Protein AF-A0A6J8B8Z6-F1 (afdb_monomer_lite)

Secondary structure (DSSP, 8-state):
-HHHHHHHHHHHHHHHHHHHHHTTT-SS---HHHHHHHHHHHTTTS---EEEPPPTTS---TTTTEEE----HHHHHHHHHHHHHHHTT-TTS-GGGHHHHHHHHHHHHHHHHHHT-SS--HHHHHHHHHHHHHHHHHHHHGGGTSTT-SGGG--HHHHIIIIIIHHHHHHHS-SGGGSTHHHHHHHHHHHHHHHHHT---------

pLDDT: mean 86.54, std 14.6, range [42.56, 98.5]

Sequence (207 aa):
MRIGDVLLRNLIENAINMDQKENLGKRTKSSKRVDQVVELIRSCGISFSIWENKVKDGRGDSIKNLDWTSPTRTEFKKILHLLPEKLRVSECVPENARDSLSKLWADFYALYSVINAWSPSDEQIDGFFGSAQKWVSDFTSLRVCLEGFDFKYVTPYMHILVYHVSFFLRKYRSIKQFIGQGVEKCNDDIKMIYHRKSNNHDSTAES

Structure (mmCIF, N/CA/C/O backbone):
data_AF-A0A6J8B8Z6-F1
#
_entry.id   AF-A0A6J8B8Z6-F1
#
loop_
_atom_site.group_PDB
_atom_site.id
_atom_site.type_symbol
_atom_site.label_atom_id
_atom_site.label_alt_id
_atom_site.label_comp_id
_atom_site.label_asym_id
_atom_site.label_entity_id
_atom_site.label_seq_id
_atom_site.pdbx_PDB_ins_code
_atom_site.Cartn_x
_atom_site.Cartn_y
_atom_site.Cartn_z
_atom_site.occupancy
_atom_site.B_iso_or_equiv
_atom_site.auth_seq_id
_atom_site.auth_comp_id
_atom_site.auth_asym_id
_atom_site.auth_atom_id
_atom_site.pdbx_PDB_model_num
ATOM 1 N N . MET A 1 1 ? -1.225 3.170 -8.171 1.00 73.56 1 MET A N 1
ATOM 2 C CA . MET A 1 1 ? -2.368 3.703 -7.402 1.00 73.56 1 MET A CA 1
ATOM 3 C C . MET A 1 1 ? -3.341 2.581 -7.079 1.00 73.56 1 MET A C 1
ATOM 5 O O . MET A 1 1 ? -3.385 2.209 -5.927 1.00 73.56 1 MET A O 1
ATOM 9 N N . ARG A 1 2 ? -3.934 1.892 -8.067 1.00 88.75 2 ARG A N 1
ATOM 10 C CA . ARG A 1 2 ? -4.928 0.816 -7.842 1.00 88.75 2 ARG A CA 1
ATOM 11 C C . ARG A 1 2 ? -4.559 -0.289 -6.843 1.00 88.75 2 ARG A C 1
ATOM 13 O O . ARG A 1 2 ? -5.368 -0.618 -5.993 1.00 88.75 2 ARG A O 1
ATOM 20 N N . ILE A 1 3 ? -3.346 -0.842 -6.911 1.00 92.38 3 ILE A N 1
ATOM 21 C CA . ILE A 1 3 ? -2.888 -1.835 -5.916 1.00 92.38 3 ILE A CA 1
ATOM 22 C C . ILE A 1 3 ? -2.796 -1.207 -4.518 1.00 92.38 3 ILE A C 1
ATOM 24 O O . ILE A 1 3 ? -3.161 -1.820 -3.525 1.00 92.38 3 ILE A O 1
ATOM 28 N N . GLY A 1 4 ? -2.355 0.044 -4.458 1.00 91.38 4 GLY A N 1
ATOM 29 C CA . GLY A 1 4 ? -2.327 0.834 -3.240 1.00 91.38 4 GLY A CA 1
ATOM 30 C C . GLY A 1 4 ? -3.692 1.071 -2.616 1.00 91.38 4 GLY A C 1
ATOM 31 O O . GLY A 1 4 ? -3.838 0.933 -1.407 1.00 91.38 4 GLY A O 1
ATOM 32 N N . ASP A 1 5 ? -4.688 1.365 -3.449 1.00 90.50 5 ASP A N 1
ATOM 33 C CA . ASP A 1 5 ? -6.077 1.527 -3.017 1.00 90.50 5 ASP A CA 1
ATOM 34 C C . ASP A 1 5 ? -6.599 0.234 -2.374 1.00 90.50 5 ASP A C 1
ATOM 36 O O . ASP A 1 5 ? -7.305 0.293 -1.372 1.00 90.50 5 ASP A O 1
ATOM 40 N N . VAL A 1 6 ? -6.212 -0.935 -2.907 1.00 93.12 6 VAL A N 1
ATOM 41 C CA . VAL A 1 6 ? -6.529 -2.245 -2.307 1.00 93.12 6 VAL A CA 1
ATOM 42 C C . VAL A 1 6 ? -5.853 -2.401 -0.946 1.00 93.12 6 VAL A C 1
ATOM 44 O O . VAL A 1 6 ? -6.510 -2.791 0.011 1.00 93.12 6 VAL A O 1
ATOM 47 N N . LEU A 1 7 ? -4.568 -2.058 -0.823 1.00 95.19 7 LEU A N 1
ATOM 48 C CA . LEU A 1 7 ? -3.858 -2.150 0.457 1.00 95.19 7 LEU A CA 1
ATOM 49 C C . LEU A 1 7 ? -4.461 -1.223 1.527 1.00 95.19 7 LEU A C 1
ATOM 51 O O . LEU A 1 7 ? -4.637 -1.647 2.668 1.00 95.19 7 LEU A O 1
ATOM 55 N N . LEU A 1 8 ? -4.804 0.019 1.161 1.00 94.25 8 LEU A N 1
ATOM 56 C CA . LEU A 1 8 ? -5.474 0.970 2.056 1.00 94.25 8 LEU A CA 1
ATOM 57 C C . LEU A 1 8 ? -6.860 0.474 2.462 1.00 94.25 8 LEU A C 1
ATOM 59 O O . LEU A 1 8 ? -7.170 0.449 3.650 1.00 94.25 8 LEU A O 1
ATOM 63 N N . ARG A 1 9 ? -7.669 0.040 1.490 1.00 93.31 9 ARG A N 1
ATOM 64 C CA . ARG A 1 9 ? -8.993 -0.536 1.736 1.00 93.31 9 ARG A CA 1
ATOM 65 C C . ARG A 1 9 ? -8.905 -1.695 2.717 1.00 93.31 9 ARG A C 1
ATOM 67 O O . ARG A 1 9 ? -9.609 -1.683 3.717 1.00 93.31 9 ARG A O 1
ATOM 74 N N . ASN A 1 10 ? -8.012 -2.649 2.468 1.00 94.69 10 ASN A N 1
ATOM 75 C CA . ASN A 1 10 ? -7.854 -3.809 3.333 1.00 94.69 10 ASN A CA 1
ATOM 76 C C . ASN A 1 10 ? -7.463 -3.398 4.760 1.00 94.69 10 ASN A C 1
ATOM 78 O O . ASN A 1 10 ? -8.001 -3.948 5.716 1.00 94.69 10 ASN A O 1
ATOM 82 N N . LEU A 1 11 ? -6.559 -2.427 4.927 1.00 95.19 11 LEU A N 1
ATOM 83 C CA . LEU A 1 11 ? -6.182 -1.921 6.251 1.00 95.19 11 LEU A CA 1
ATOM 84 C C . LEU A 1 11 ? -7.387 -1.322 6.998 1.00 95.19 11 LEU A C 1
ATOM 86 O O . LEU A 1 11 ? -7.592 -1.619 8.173 1.00 95.19 11 LEU A O 1
ATOM 90 N N . ILE A 1 12 ? -8.196 -0.517 6.306 1.00 94.06 12 ILE A N 1
ATOM 91 C CA . ILE A 1 12 ? -9.387 0.133 6.868 1.00 94.06 12 ILE A CA 1
ATOM 92 C C . ILE A 1 12 ? -10.467 -0.902 7.205 1.00 94.06 12 ILE A C 1
ATOM 94 O O . ILE A 1 12 ? -10.987 -0.902 8.317 1.00 94.06 12 ILE A O 1
ATOM 98 N N . GLU A 1 13 ? -10.775 -1.817 6.283 1.00 92.31 13 GLU A N 1
ATOM 99 C CA . GLU A 1 13 ? -11.779 -2.870 6.479 1.00 92.31 13 GLU A CA 1
ATOM 100 C C . GLU A 1 13 ? -11.411 -3.790 7.652 1.00 92.31 13 GLU A C 1
ATOM 102 O O . GLU A 1 13 ? -12.272 -4.102 8.472 1.00 92.31 13 GLU A O 1
ATOM 107 N N . ASN A 1 14 ? -10.131 -4.149 7.817 1.00 93.69 14 ASN A N 1
ATOM 108 C CA . ASN A 1 14 ? -9.698 -4.923 8.985 1.00 93.69 14 ASN A CA 1
ATOM 109 C C . ASN A 1 14 ? -9.912 -4.157 10.298 1.00 93.69 14 ASN A C 1
ATOM 111 O O . ASN A 1 14 ? -10.410 -4.743 11.259 1.00 93.69 14 ASN A O 1
ATOM 115 N N . ALA A 1 15 ? -9.597 -2.859 10.345 1.00 93.19 15 ALA A N 1
ATOM 116 C CA . ALA A 1 15 ? -9.833 -2.042 11.535 1.00 93.19 15 ALA A CA 1
ATOM 117 C C . ALA A 1 15 ? -11.329 -1.940 11.876 1.00 93.19 15 ALA A C 1
ATOM 119 O O . ALA A 1 15 ? -11.704 -2.112 13.036 1.00 93.19 15 ALA A O 1
ATOM 120 N N . ILE A 1 16 ? -12.191 -1.760 10.870 1.00 90.50 16 ILE A N 1
ATOM 121 C CA . ILE A 1 16 ? -13.649 -1.758 11.057 1.00 90.50 16 ILE A CA 1
ATOM 122 C C . ILE A 1 16 ? -14.126 -3.108 11.596 1.00 90.50 16 ILE A C 1
ATOM 124 O O . ILE A 1 16 ? -14.894 -3.148 12.555 1.00 90.50 16 ILE A O 1
ATOM 128 N N . ASN A 1 17 ? -13.662 -4.219 11.022 1.00 90.38 17 ASN A N 1
ATOM 129 C CA . ASN A 1 17 ? -14.072 -5.557 11.452 1.00 90.38 17 ASN A CA 1
ATOM 130 C C . ASN A 1 17 ? -13.613 -5.850 12.886 1.00 90.38 17 ASN A C 1
ATOM 132 O O . ASN A 1 17 ? -14.332 -6.509 13.639 1.00 90.38 17 ASN A O 1
ATOM 136 N N . MET A 1 18 ? -12.451 -5.334 13.295 1.00 90.56 18 MET A N 1
ATOM 137 C CA . MET A 1 18 ? -11.996 -5.396 14.685 1.00 90.56 18 MET A CA 1
ATOM 138 C C . MET A 1 18 ? -12.897 -4.579 15.612 1.00 90.56 18 MET A C 1
ATOM 140 O O . MET A 1 18 ? -13.375 -5.129 16.602 1.00 90.56 18 MET A O 1
ATOM 144 N N . ASP A 1 19 ? -13.200 -3.322 15.277 1.00 90.88 19 ASP A N 1
ATOM 145 C CA . ASP A 1 19 ? -14.125 -2.495 16.064 1.00 90.88 19 ASP A CA 1
ATOM 146 C C . ASP A 1 19 ? -15.509 -3.158 16.167 1.00 90.88 19 ASP A C 1
ATOM 148 O O . ASP A 1 19 ? -16.100 -3.219 17.243 1.00 90.88 19 ASP A O 1
ATOM 152 N N . GLN A 1 20 ? -16.034 -3.725 15.076 1.00 88.94 20 GLN A N 1
ATOM 153 C CA . GLN A 1 20 ? -17.308 -4.450 15.082 1.00 88.94 20 GLN A CA 1
ATOM 154 C C . GLN A 1 20 ? -17.283 -5.652 16.030 1.00 88.94 20 GLN A C 1
ATOM 156 O O . GLN A 1 20 ? -18.204 -5.796 16.835 1.00 88.94 20 GLN A O 1
ATOM 161 N N . LYS A 1 21 ? -16.228 -6.479 15.974 1.00 89.44 21 LYS A N 1
ATOM 162 C CA . LYS A 1 21 ? -16.037 -7.633 16.869 1.00 89.44 21 LYS A CA 1
ATOM 163 C C . LYS A 1 21 ? -15.920 -7.186 18.330 1.00 89.44 21 LYS A C 1
ATOM 165 O O . LYS A 1 21 ? -16.579 -7.756 19.194 1.00 89.44 21 LYS A O 1
ATOM 170 N N . GLU A 1 22 ? -15.148 -6.137 18.609 1.00 88.88 22 GLU A N 1
ATOM 171 C CA . GLU A 1 22 ? -14.973 -5.583 19.958 1.00 88.88 22 GLU A CA 1
ATOM 172 C C . GLU A 1 22 ? -16.246 -4.916 20.505 1.00 88.88 22 GLU A C 1
ATOM 174 O O . GLU A 1 22 ? -16.413 -4.822 21.723 1.00 88.88 22 GLU A O 1
ATOM 179 N N . ASN A 1 23 ? -17.141 -4.451 19.634 1.00 90.12 23 ASN A N 1
ATOM 180 C CA . ASN A 1 23 ? -18.411 -3.825 19.998 1.00 90.12 23 ASN A CA 1
ATOM 181 C C . ASN A 1 23 ? -19.559 -4.824 20.216 1.00 90.12 23 ASN A C 1
ATOM 183 O O . ASN A 1 23 ? -20.633 -4.411 20.664 1.00 90.12 23 ASN A O 1
ATOM 187 N N . LEU A 1 24 ? -19.373 -6.117 19.924 1.00 88.88 24 LEU A N 1
ATOM 188 C CA . LEU A 1 24 ? -20.405 -7.135 20.139 1.00 88.88 24 LEU A CA 1
ATOM 189 C C . LEU A 1 24 ? -20.845 -7.160 21.612 1.00 88.88 24 LEU A C 1
ATOM 191 O O . LEU A 1 24 ? -20.033 -7.300 22.523 1.00 88.88 24 LEU A O 1
ATOM 195 N N . GLY A 1 25 ? -22.151 -6.997 21.845 1.00 84.75 25 GLY A N 1
ATOM 196 C CA . GLY A 1 25 ? -22.745 -6.993 23.187 1.00 84.75 25 GLY A CA 1
ATOM 197 C C . GLY A 1 25 ? -22.539 -5.707 24.000 1.00 84.75 25 GLY A C 1
ATOM 198 O O . GLY A 1 25 ? -23.008 -5.636 25.135 1.00 84.75 25 GLY A O 1
ATOM 199 N N . LYS A 1 26 ? -21.883 -4.673 23.452 1.00 88.69 26 LYS A N 1
ATOM 200 C CA . LYS A 1 26 ? -21.685 -3.387 24.141 1.00 88.69 26 LYS A CA 1
ATOM 201 C C . LYS A 1 26 ? -22.808 -2.397 23.831 1.00 88.69 26 LYS A C 1
ATOM 203 O O . LYS A 1 26 ? -23.249 -2.262 22.692 1.00 88.69 26 LYS A O 1
ATOM 208 N N . ARG A 1 27 ? -23.240 -1.650 24.857 1.00 79.69 27 ARG A N 1
ATOM 209 C CA . ARG A 1 27 ? -24.259 -0.588 24.734 1.00 79.69 27 ARG A CA 1
ATOM 210 C C . ARG A 1 27 ? -23.736 0.644 23.989 1.00 79.69 27 ARG A C 1
ATOM 212 O O . ARG A 1 27 ? -24.489 1.273 23.252 1.00 79.69 27 ARG A O 1
ATOM 219 N N . THR A 1 28 ? -22.454 0.958 24.165 1.00 81.56 28 THR A N 1
ATOM 220 C CA . THR A 1 28 ? -21.759 2.046 23.468 1.00 81.56 28 THR A CA 1
ATOM 221 C C . THR A 1 28 ? -20.757 1.442 22.496 1.00 81.56 28 THR A C 1
ATOM 223 O O . THR A 1 28 ? -19.927 0.627 22.898 1.00 81.56 28 THR A O 1
ATOM 226 N N . LYS A 1 29 ? -20.844 1.836 21.225 1.00 84.81 29 LYS A N 1
ATOM 227 C CA . LYS A 1 29 ? -19.918 1.404 20.174 1.00 84.81 29 LYS A CA 1
ATOM 228 C C . LYS A 1 29 ? -18.703 2.333 20.139 1.00 84.81 29 LYS A C 1
ATOM 230 O O . LYS A 1 29 ? -18.856 3.542 20.285 1.00 84.81 29 LYS A O 1
ATOM 235 N N . SER A 1 30 ? -17.518 1.768 19.941 1.00 85.19 30 SER A N 1
ATOM 236 C CA . SER A 1 30 ? -16.252 2.486 19.775 1.00 85.19 30 SER A CA 1
ATOM 237 C C . SER A 1 30 ? -15.707 2.304 18.356 1.00 85.19 30 SER A C 1
ATOM 239 O O . SER A 1 30 ? -15.845 1.226 17.785 1.00 85.19 30 SER A O 1
ATOM 241 N N . SER A 1 31 ? -15.092 3.350 17.806 1.00 87.56 31 SER A N 1
ATOM 242 C CA . SER A 1 31 ? -14.362 3.365 16.528 1.00 87.56 31 SER A CA 1
ATOM 243 C C . SER A 1 31 ? -12.842 3.390 16.731 1.00 87.56 31 SER A C 1
ATOM 245 O O . SER A 1 31 ? -12.105 3.911 15.895 1.00 87.56 31 SER A O 1
ATOM 247 N N . LYS A 1 32 ? -12.358 2.882 17.876 1.00 91.88 32 LYS A N 1
ATOM 248 C CA . LYS A 1 32 ? -10.969 3.058 18.321 1.00 91.88 32 LYS A CA 1
ATOM 249 C C . LYS A 1 32 ? -9.964 2.616 17.256 1.00 91.88 32 LYS A C 1
ATOM 251 O O . LYS A 1 32 ? -8.976 3.315 17.040 1.00 91.88 32 LYS A O 1
ATOM 256 N N . ARG A 1 33 ? -10.172 1.464 16.611 1.00 92.50 33 ARG A N 1
ATOM 257 C CA . ARG A 1 33 ? -9.227 0.932 15.617 1.00 92.50 33 ARG A CA 1
ATOM 258 C C . ARG A 1 33 ? -9.246 1.767 14.344 1.00 92.50 33 ARG A C 1
ATOM 260 O O . ARG A 1 33 ? -8.179 2.049 13.801 1.00 92.50 33 ARG A O 1
ATOM 267 N N . VAL A 1 34 ? -10.424 2.191 13.891 1.00 92.81 34 VAL A N 1
ATOM 268 C CA . VAL A 1 34 ? -10.568 3.085 12.733 1.00 92.81 34 VAL A CA 1
ATOM 269 C C . VAL A 1 34 ? -9.891 4.432 12.990 1.00 92.81 34 VAL A C 1
ATOM 271 O O . VAL A 1 34 ? -9.100 4.882 12.160 1.00 92.81 34 VAL A O 1
ATOM 274 N N . ASP A 1 35 ? -10.108 5.032 14.160 1.00 94.12 35 ASP A N 1
ATOM 275 C CA . ASP A 1 35 ? -9.468 6.291 14.555 1.00 94.12 35 ASP A CA 1
ATOM 276 C C . ASP A 1 35 ? -7.938 6.139 14.607 1.00 94.12 35 ASP A C 1
ATOM 278 O O . ASP A 1 35 ? -7.199 6.983 14.098 1.00 94.12 35 ASP A O 1
ATOM 282 N N . GLN A 1 36 ? -7.444 5.006 15.118 1.00 94.94 36 GLN A N 1
ATOM 283 C CA . GLN A 1 36 ? -6.018 4.670 15.091 1.00 94.94 36 GLN A CA 1
ATOM 284 C C . GLN A 1 36 ? -5.464 4.534 13.661 1.00 94.94 36 GLN A C 1
ATOM 286 O O . GLN A 1 36 ? -4.337 4.961 13.422 1.00 94.94 36 GLN A O 1
ATOM 291 N N . VAL A 1 37 ? -6.213 3.979 12.696 1.00 96.06 37 VAL A N 1
ATOM 292 C CA . VAL A 1 37 ? -5.791 3.948 11.278 1.00 96.06 37 VAL A CA 1
ATOM 293 C C . VAL A 1 37 ? -5.683 5.361 10.709 1.00 96.06 37 VAL A C 1
ATOM 295 O O . VAL A 1 37 ? -4.700 5.670 10.033 1.00 96.06 37 VAL A O 1
ATOM 298 N N . VAL A 1 38 ? -6.661 6.225 10.992 1.00 96.12 38 VAL A N 1
ATOM 299 C CA . VAL A 1 38 ? -6.644 7.621 10.534 1.00 96.12 38 VAL A CA 1
ATOM 300 C C . VAL A 1 38 ? -5.408 8.340 11.068 1.00 96.12 38 VAL A C 1
ATOM 302 O O . VAL A 1 38 ? -4.667 8.934 10.283 1.00 96.12 38 VAL A O 1
ATOM 305 N N . GLU A 1 39 ? -5.130 8.230 12.366 1.00 96.44 39 GLU A N 1
ATOM 306 C CA . GLU A 1 39 ? -3.956 8.864 12.969 1.00 96.44 39 GLU A CA 1
ATOM 307 C C . GLU A 1 39 ? -2.637 8.253 12.487 1.00 96.44 39 GLU A C 1
ATOM 309 O O . GLU A 1 39 ? -1.671 8.974 12.221 1.00 96.44 39 GLU A O 1
ATOM 314 N N . LEU A 1 40 ? -2.602 6.938 12.263 1.00 96.62 40 LEU A N 1
ATOM 315 C CA . LEU A 1 40 ? -1.447 6.262 11.682 1.00 96.62 40 LEU A CA 1
ATOM 316 C C . LEU A 1 40 ? -1.108 6.838 10.300 1.00 96.62 40 LEU A C 1
ATOM 318 O O . LEU A 1 40 ? 0.046 7.196 10.054 1.00 96.62 40 LEU A O 1
ATOM 322 N N . ILE A 1 41 ? -2.103 6.978 9.421 1.00 96.50 41 ILE A N 1
ATOM 323 C CA . ILE A 1 41 ? -1.921 7.522 8.071 1.00 96.50 41 ILE A CA 1
ATOM 324 C C . ILE A 1 41 ? -1.557 9.011 8.129 1.00 96.50 41 ILE A C 1
ATOM 326 O O . ILE A 1 41 ? -0.613 9.436 7.458 1.00 96.50 41 ILE A O 1
ATOM 330 N N . ARG A 1 42 ? -2.232 9.807 8.969 1.00 96.88 42 ARG A N 1
ATOM 331 C CA . ARG A 1 42 ? -1.905 11.231 9.173 1.00 96.88 42 ARG A CA 1
ATOM 332 C C . ARG A 1 42 ? -0.473 11.432 9.644 1.00 96.88 42 ARG A C 1
ATOM 334 O O . ARG A 1 42 ? 0.202 12.355 9.191 1.00 96.88 42 ARG A O 1
ATOM 341 N N . SER A 1 43 ? 0.039 10.523 10.471 1.00 96.38 43 SER A N 1
ATOM 342 C CA . SER A 1 43 ? 1.421 10.561 10.952 1.00 96.38 43 SER A CA 1
ATOM 343 C C . SER A 1 43 ? 2.479 10.341 9.852 1.00 96.38 43 SER A C 1
ATOM 345 O O . SER A 1 43 ? 3.671 10.524 10.109 1.00 96.38 43 SER A O 1
ATOM 347 N N . CYS A 1 44 ? 2.082 9.970 8.626 1.00 95.62 44 CYS A N 1
ATOM 348 C CA . CYS A 1 44 ? 2.931 10.004 7.427 1.00 95.62 44 CYS A CA 1
ATOM 349 C C . CYS A 1 44 ? 3.021 11.411 6.790 1.00 95.62 44 CYS A C 1
ATOM 351 O O . CYS A 1 44 ? 3.676 11.578 5.759 1.00 95.62 44 CYS A O 1
ATOM 353 N N . GLY A 1 45 ? 2.375 12.422 7.380 1.00 94.25 45 GLY A N 1
ATOM 354 C CA . GLY A 1 45 ? 2.396 13.811 6.918 1.00 94.25 45 GLY A CA 1
ATOM 355 C C . GLY A 1 45 ? 1.439 14.082 5.757 1.00 94.25 45 GLY A C 1
ATOM 356 O O . GLY A 1 45 ? 1.821 14.777 4.807 1.00 94.25 45 GLY A O 1
ATOM 357 N N . ILE A 1 46 ? 0.237 13.497 5.807 1.00 93.38 46 ILE A N 1
ATOM 358 C CA . ILE A 1 46 ? -0.835 13.704 4.823 1.00 93.38 46 ILE A CA 1
ATOM 359 C C . ILE A 1 46 ? -2.163 13.996 5.529 1.00 93.38 46 ILE A C 1
ATOM 361 O O . ILE A 1 46 ? -2.384 13.540 6.651 1.00 93.38 46 ILE A O 1
ATOM 365 N N . SER A 1 47 ? -3.061 14.717 4.859 1.00 92.94 47 SER A N 1
ATOM 366 C CA . SER A 1 47 ? -4.440 14.848 5.332 1.00 92.94 47 SER A CA 1
ATOM 367 C C . SER A 1 47 ? -5.216 13.585 4.972 1.00 92.94 47 SER A C 1
ATOM 369 O O . SER A 1 47 ? -5.181 13.140 3.827 1.00 92.94 47 SER A O 1
ATOM 371 N N . PHE A 1 48 ? -5.891 12.987 5.950 1.00 95.44 48 PHE A N 1
ATOM 372 C CA . PHE A 1 48 ? -6.678 11.775 5.746 1.00 95.44 48 PHE A CA 1
ATOM 373 C C . PHE A 1 48 ? -7.892 11.768 6.672 1.00 95.44 48 PHE A C 1
ATOM 375 O O . PHE A 1 48 ? -7.789 12.139 7.843 1.00 95.44 48 PHE A O 1
ATOM 382 N N . SER A 1 49 ? -9.043 11.355 6.164 1.00 94.38 49 SER A N 1
ATOM 383 C CA . SER A 1 49 ? -10.276 11.163 6.921 1.00 94.38 49 SER A CA 1
ATOM 384 C C . SER A 1 49 ? -11.074 10.000 6.343 1.00 94.38 49 SER A C 1
ATOM 386 O O . SER A 1 49 ? -10.931 9.655 5.170 1.00 94.38 49 SER A O 1
ATOM 388 N N . ILE A 1 50 ? -11.916 9.413 7.190 1.00 92.69 50 ILE A N 1
ATOM 389 C CA . ILE A 1 50 ? -12.906 8.397 6.835 1.00 92.69 50 ILE A CA 1
ATOM 390 C C . ILE A 1 50 ? -14.271 8.961 7.241 1.00 92.69 50 ILE A C 1
ATOM 392 O O . ILE A 1 50 ? -14.389 9.554 8.315 1.00 92.69 50 ILE A O 1
ATOM 396 N N . TRP A 1 51 ? -15.284 8.826 6.390 1.00 90.12 51 TRP A N 1
ATOM 397 C CA . TRP A 1 51 ? -16.641 9.305 6.655 1.00 90.12 51 TRP A CA 1
ATOM 398 C C . TRP A 1 51 ? -17.694 8.355 6.088 1.00 90.12 51 TRP A C 1
ATOM 400 O O . TRP A 1 51 ? -17.440 7.600 5.153 1.00 90.12 51 TRP A O 1
ATOM 410 N N . GLU A 1 52 ? -18.898 8.405 6.653 1.00 84.56 52 GLU A N 1
ATOM 411 C CA . GLU A 1 52 ? -20.052 7.667 6.143 1.00 84.56 52 GLU A CA 1
ATOM 412 C C . GLU A 1 52 ? -20.798 8.494 5.090 1.00 84.56 52 GLU A C 1
ATOM 414 O O . GLU A 1 52 ? -21.213 9.631 5.325 1.00 84.56 52 GLU A O 1
ATOM 419 N N . ASN A 1 53 ? -21.029 7.894 3.930 1.00 81.44 53 ASN A N 1
ATOM 420 C CA . ASN A 1 53 ? -21.944 8.393 2.922 1.00 81.44 53 ASN A CA 1
ATOM 421 C C . ASN A 1 53 ? -23.373 7.950 3.268 1.00 81.44 53 ASN A C 1
ATOM 423 O O . ASN A 1 53 ? -23.649 6.773 3.510 1.00 81.44 53 ASN A O 1
ATOM 427 N N . LYS A 1 54 ? -24.321 8.894 3.265 1.00 67.12 54 LYS A N 1
ATOM 428 C CA . LYS A 1 54 ? -25.734 8.582 3.518 1.00 67.12 54 LYS A CA 1
ATOM 429 C C . LYS A 1 54 ? -26.308 7.748 2.369 1.00 67.12 54 LYS A C 1
ATOM 431 O O . LYS A 1 54 ? -26.402 8.226 1.239 1.00 67.12 54 LYS A O 1
ATOM 436 N N . VAL A 1 55 ? -26.768 6.535 2.668 1.00 62.12 55 VAL A N 1
ATOM 437 C CA . VAL A 1 55 ? -27.618 5.760 1.751 1.00 62.12 55 VAL A CA 1
ATOM 438 C C . VAL A 1 55 ? -29.017 6.363 1.765 1.00 62.12 55 VAL A C 1
ATOM 440 O O . VAL A 1 55 ? -29.573 6.590 2.839 1.00 62.12 55 VAL A O 1
ATOM 443 N N . LYS A 1 56 ? -29.602 6.591 0.582 1.00 57.28 56 LYS A N 1
ATOM 444 C CA . LYS A 1 56 ? -30.956 7.155 0.438 1.00 57.28 56 LYS A CA 1
ATOM 445 C C . LYS A 1 56 ? -32.045 6.336 1.155 1.00 57.28 56 LYS A C 1
ATOM 447 O O . LYS A 1 56 ? -33.029 6.921 1.587 1.00 57.28 56 LYS A O 1
ATOM 452 N N . ASP A 1 57 ? -31.821 5.036 1.367 1.00 59.78 57 ASP A N 1
ATOM 453 C CA . ASP A 1 57 ? -32.838 4.093 1.860 1.00 59.78 57 ASP A CA 1
ATOM 454 C C . ASP A 1 57 ? -32.565 3.497 3.257 1.00 59.78 57 ASP A C 1
ATOM 456 O O . ASP A 1 57 ? -33.258 2.571 3.680 1.00 59.78 57 ASP A O 1
ATOM 460 N N . GLY A 1 58 ? -31.547 3.970 3.990 1.00 55.44 58 GLY A N 1
ATOM 461 C CA . GLY A 1 58 ? -31.288 3.569 5.389 1.00 55.44 58 GLY A CA 1
ATOM 462 C C . GLY A 1 58 ? -30.955 2.083 5.636 1.00 55.44 58 GLY A C 1
ATOM 463 O O . GLY A 1 58 ? -30.722 1.688 6.775 1.00 55.44 58 GLY A O 1
ATOM 464 N N . ARG A 1 59 ? -30.907 1.254 4.587 1.00 50.59 59 ARG A N 1
ATOM 465 C CA . ARG A 1 59 ? -30.576 -0.178 4.624 1.00 50.59 59 ARG A CA 1
ATOM 466 C C . ARG A 1 59 ? -29.269 -0.416 3.877 1.00 50.59 59 ARG A C 1
ATOM 468 O O . ARG A 1 59 ? -29.270 -0.858 2.733 1.00 50.59 59 ARG A O 1
ATOM 475 N N . GLY A 1 60 ? -28.149 -0.076 4.500 1.00 50.81 60 GLY A N 1
ATOM 476 C CA . GLY A 1 60 ? -26.831 -0.313 3.925 1.00 50.81 60 GLY A CA 1
ATOM 477 C C . GLY A 1 60 ? -25.887 -0.898 4.959 1.00 50.81 60 GLY A C 1
ATOM 478 O O . GLY A 1 60 ? -25.882 -0.469 6.108 1.00 50.81 60 GLY A O 1
ATOM 479 N N . ASP A 1 61 ? -25.109 -1.883 4.527 1.00 57.84 61 ASP A N 1
ATOM 480 C CA . ASP A 1 61 ? -23.967 -2.424 5.258 1.00 57.84 61 ASP A CA 1
ATOM 481 C C . ASP A 1 61 ? -23.005 -1.276 5.604 1.00 57.84 61 ASP A C 1
ATOM 483 O O . ASP A 1 61 ? -22.569 -0.548 4.709 1.00 57.84 61 ASP A O 1
ATOM 487 N N . SER A 1 62 ? -22.715 -1.074 6.891 1.00 58.22 62 SER A N 1
ATOM 488 C CA . SER A 1 62 ? -21.941 0.070 7.389 1.00 58.22 62 SER A CA 1
ATOM 489 C C . SER A 1 62 ? -20.564 0.160 6.728 1.00 58.22 62 SER A C 1
ATOM 491 O O . SER A 1 62 ? -20.079 1.258 6.491 1.00 58.22 62 SER A O 1
ATOM 493 N N . ILE A 1 63 ? -19.967 -0.977 6.349 1.00 62.62 63 ILE A N 1
ATOM 494 C CA . ILE A 1 63 ? -18.681 -1.019 5.634 1.00 62.62 63 ILE A CA 1
ATOM 495 C C . ILE A 1 63 ? -18.818 -0.460 4.212 1.00 62.62 63 ILE A C 1
ATOM 497 O O . ILE A 1 63 ? -17.940 0.251 3.732 1.00 62.62 63 ILE A O 1
ATOM 501 N N . LYS A 1 64 ? -19.933 -0.744 3.531 1.00 66.00 64 LYS A N 1
ATOM 502 C CA . LYS A 1 64 ? -20.153 -0.345 2.129 1.00 66.00 64 LYS A CA 1
ATOM 503 C C . LYS A 1 64 ? -20.460 1.139 1.962 1.00 66.00 64 LYS A C 1
ATOM 505 O O . LYS A 1 64 ? -20.386 1.646 0.846 1.00 66.00 64 LYS A O 1
ATOM 510 N N . ASN A 1 65 ? -20.795 1.816 3.054 1.00 76.75 65 ASN A N 1
ATOM 511 C CA . ASN A 1 65 ? -21.139 3.232 3.058 1.00 76.75 65 ASN A CA 1
ATOM 512 C C . ASN A 1 65 ? -19.975 4.116 3.498 1.00 76.75 65 ASN A C 1
ATOM 514 O O . ASN A 1 65 ? -20.136 5.330 3.532 1.00 76.75 65 ASN A O 1
ATOM 518 N N . LEU A 1 66 ? -18.830 3.536 3.851 1.00 81.94 66 LEU A N 1
ATOM 519 C CA . LEU A 1 66 ? -17.657 4.306 4.229 1.00 81.94 66 LEU A CA 1
ATOM 520 C C . LEU A 1 66 ? -16.866 4.715 2.995 1.00 81.94 66 LEU A C 1
ATOM 522 O O . LEU A 1 66 ? -16.659 3.939 2.061 1.00 81.94 66 LEU A O 1
ATOM 526 N N . ASP A 1 67 ? -16.408 5.953 3.032 1.00 88.62 67 ASP A N 1
ATOM 527 C CA . ASP A 1 67 ? -15.539 6.554 2.040 1.00 88.62 67 ASP A CA 1
ATOM 528 C C . ASP A 1 67 ? -14.398 7.268 2.761 1.00 88.62 67 ASP A C 1
ATOM 530 O O . ASP A 1 67 ? -14.456 7.524 3.969 1.00 88.62 67 ASP A O 1
ATOM 534 N N . TRP A 1 68 ? -13.314 7.523 2.045 1.00 92.00 68 TRP A N 1
ATOM 535 C CA . TRP A 1 68 ? -12.106 8.068 2.644 1.00 92.00 68 TRP A CA 1
ATOM 536 C C . TRP A 1 68 ? -11.337 8.948 1.680 1.00 92.00 68 TRP A C 1
ATOM 538 O O . TRP A 1 68 ? -11.515 8.921 0.460 1.00 92.00 68 TRP A O 1
ATOM 548 N N . THR A 1 69 ? -10.433 9.748 2.241 1.00 91.25 69 THR A N 1
ATOM 549 C CA . THR A 1 69 ? -9.577 10.623 1.446 1.00 91.25 69 THR A CA 1
ATOM 550 C C . THR A 1 69 ? -8.776 9.789 0.452 1.00 91.25 69 THR A C 1
ATOM 552 O O . THR A 1 69 ? -7.940 8.979 0.844 1.00 91.25 69 THR A O 1
ATOM 555 N N . SER A 1 70 ? -9.009 9.998 -0.843 1.00 90.19 70 SER A N 1
ATOM 556 C CA . SER A 1 70 ? -8.200 9.395 -1.902 1.00 90.19 70 SER A CA 1
ATOM 557 C C . SER A 1 70 ? -6.851 10.118 -1.977 1.00 90.19 70 SER A C 1
ATOM 559 O O . SER A 1 70 ? -6.832 11.282 -2.383 1.00 90.19 70 SER A O 1
ATOM 561 N N . PRO A 1 71 ? -5.723 9.484 -1.599 1.00 90.38 71 PRO A N 1
ATOM 562 C CA . PRO A 1 71 ? -4.442 10.176 -1.577 1.00 90.38 71 PRO A CA 1
ATOM 563 C C . PRO A 1 71 ? -3.982 10.505 -2.998 1.00 90.38 71 PRO A C 1
ATOM 565 O O . PRO A 1 71 ? -4.080 9.679 -3.911 1.00 90.38 71 PRO A O 1
ATOM 568 N N . THR A 1 72 ? -3.403 11.687 -3.187 1.00 89.31 72 THR A N 1
ATOM 569 C CA . THR A 1 72 ? -2.699 12.011 -4.432 1.00 89.31 72 THR A CA 1
ATOM 570 C C . THR A 1 72 ? -1.508 11.073 -4.632 1.00 89.31 72 THR A C 1
ATOM 572 O O . THR A 1 72 ? -1.010 10.444 -3.697 1.00 89.31 72 THR A O 1
ATOM 575 N N . ARG A 1 73 ? -0.960 11.008 -5.851 1.00 85.88 73 ARG A N 1
ATOM 576 C CA . ARG A 1 73 ? 0.228 10.183 -6.139 1.00 85.88 73 ARG A CA 1
ATOM 577 C C . ARG A 1 73 ? 1.402 10.478 -5.191 1.00 85.88 73 ARG A C 1
ATOM 579 O O . ARG A 1 73 ? 2.111 9.556 -4.785 1.00 85.88 73 ARG A O 1
ATOM 586 N N . THR A 1 74 ? 1.618 11.749 -4.859 1.00 89.75 74 THR A N 1
ATOM 587 C CA . THR A 1 74 ? 2.709 12.188 -3.977 1.00 89.75 74 THR A CA 1
ATOM 588 C C . THR A 1 74 ? 2.465 11.764 -2.533 1.00 89.75 74 THR A C 1
ATOM 590 O O . THR A 1 74 ? 3.370 11.236 -1.890 1.00 89.75 74 THR A O 1
ATOM 593 N N . GLU A 1 75 ? 1.243 11.935 -2.032 1.00 93.12 75 GLU A N 1
ATOM 594 C CA . GLU A 1 75 ? 0.848 11.476 -0.696 1.00 93.12 75 GLU A CA 1
ATOM 595 C C . GLU A 1 75 ? 0.911 9.956 -0.590 1.00 93.12 75 GLU A C 1
ATOM 597 O O . GLU A 1 75 ? 1.479 9.423 0.358 1.00 93.12 75 GLU A O 1
ATOM 602 N N . PHE A 1 76 ? 0.436 9.249 -1.613 1.00 91.56 76 PHE A N 1
ATOM 603 C CA . PHE A 1 76 ? 0.510 7.799 -1.670 1.00 91.56 76 PHE A CA 1
ATOM 604 C C . PHE A 1 76 ? 1.960 7.298 -1.626 1.00 91.56 76 PHE A C 1
ATOM 606 O O . PHE A 1 76 ? 2.268 6.336 -0.927 1.00 91.56 76 PHE A O 1
ATOM 613 N N . LYS A 1 77 ? 2.890 7.988 -2.300 1.00 92.56 77 LYS A N 1
ATOM 614 C CA . LYS A 1 77 ? 4.324 7.681 -2.195 1.00 92.56 77 LYS A CA 1
ATOM 615 C C . LYS A 1 77 ? 4.848 7.863 -0.763 1.00 92.56 77 LYS A C 1
ATOM 617 O O . LYS A 1 77 ? 5.637 7.034 -0.317 1.00 92.56 77 LYS A O 1
ATOM 622 N N . LYS A 1 78 ? 4.413 8.905 -0.040 1.00 95.12 78 LYS A N 1
ATOM 623 C CA . LYS A 1 78 ? 4.766 9.090 1.380 1.00 95.12 78 LYS A CA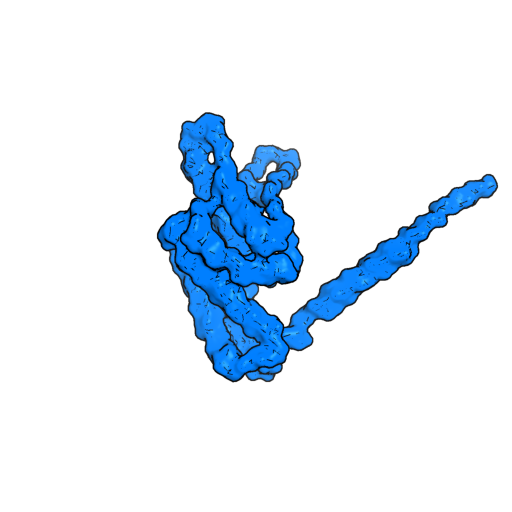 1
ATOM 624 C C . LYS A 1 78 ? 4.230 7.948 2.240 1.00 95.12 78 LYS A C 1
ATOM 626 O O . LYS A 1 78 ? 4.981 7.427 3.058 1.00 95.12 78 LYS A O 1
ATOM 631 N N . ILE A 1 79 ? 2.979 7.533 2.022 1.00 95.75 79 ILE A N 1
ATOM 632 C CA . ILE A 1 79 ? 2.379 6.388 2.723 1.00 95.75 79 ILE A CA 1
ATOM 633 C C . ILE A 1 79 ? 3.231 5.140 2.497 1.00 95.75 79 ILE A C 1
ATOM 635 O O . ILE A 1 79 ? 3.696 4.547 3.461 1.00 95.75 79 ILE A O 1
ATOM 639 N N . LEU A 1 80 ? 3.495 4.771 1.241 1.00 95.06 80 LEU A N 1
ATOM 640 C CA . LEU A 1 80 ? 4.277 3.573 0.925 1.00 95.06 80 LEU A CA 1
ATOM 641 C C . LEU A 1 80 ? 5.659 3.560 1.589 1.00 95.06 80 LEU A C 1
ATOM 643 O O . LEU A 1 80 ? 6.134 2.505 1.995 1.00 95.06 80 LEU A O 1
ATOM 647 N N . HIS A 1 81 ? 6.300 4.724 1.685 1.00 94.31 81 HIS A N 1
ATOM 648 C CA . HIS A 1 81 ? 7.631 4.840 2.262 1.00 94.31 81 HIS A CA 1
ATOM 649 C C . HIS A 1 81 ? 7.631 4.808 3.799 1.00 94.31 81 HIS A C 1
ATOM 651 O O . HIS A 1 81 ? 8.502 4.179 4.389 1.00 94.31 81 HIS A O 1
ATOM 657 N N . LEU A 1 82 ? 6.677 5.487 4.448 1.00 96.56 82 LEU A N 1
ATOM 658 C CA . LEU A 1 82 ? 6.707 5.747 5.894 1.00 96.56 82 LEU A CA 1
ATOM 659 C C . LEU A 1 82 ? 5.804 4.819 6.715 1.00 96.56 82 LEU A C 1
ATOM 661 O O . LEU A 1 82 ? 6.057 4.612 7.901 1.00 96.56 82 LEU A O 1
ATOM 665 N N . LEU A 1 83 ? 4.734 4.292 6.120 1.00 96.12 83 LEU A N 1
ATOM 666 C CA . LEU A 1 83 ? 3.757 3.451 6.810 1.00 96.12 83 LEU A CA 1
ATOM 667 C C . LEU A 1 83 ? 4.328 2.102 7.299 1.00 96.12 83 LEU A C 1
ATOM 669 O O . LEU A 1 83 ? 3.962 1.713 8.409 1.00 96.12 83 LEU A O 1
ATOM 673 N N . PRO A 1 84 ? 5.227 1.398 6.569 1.00 96.81 84 PRO A N 1
ATOM 674 C CA . PRO A 1 84 ? 5.744 0.093 6.995 1.00 96.81 84 PRO A CA 1
ATOM 675 C C . PRO A 1 84 ? 6.303 0.058 8.419 1.00 96.81 84 PRO A C 1
ATOM 677 O O . PRO A 1 84 ? 5.940 -0.824 9.196 1.00 96.81 84 PRO A O 1
ATOM 680 N N . GLU A 1 85 ? 7.149 1.019 8.790 1.00 95.69 85 GLU A N 1
ATOM 681 C CA . GLU A 1 85 ? 7.759 1.060 10.127 1.00 95.69 85 GLU A CA 1
ATOM 682 C C . GLU A 1 85 ? 6.721 1.355 11.213 1.00 95.69 85 GLU A C 1
ATOM 684 O O . GLU A 1 85 ? 6.751 0.777 12.297 1.00 95.69 85 GLU A O 1
ATOM 689 N N . LYS A 1 86 ? 5.733 2.195 10.899 1.00 95.88 86 LYS A N 1
ATOM 690 C CA . LYS A 1 86 ? 4.664 2.552 11.833 1.00 95.88 86 LYS A CA 1
ATOM 691 C C . LYS A 1 86 ? 3.679 1.395 12.058 1.00 95.88 86 LYS A C 1
ATOM 693 O O . LYS A 1 86 ? 3.149 1.255 13.156 1.00 95.88 86 LYS A O 1
ATOM 698 N N . LEU A 1 87 ? 3.458 0.536 11.056 1.00 95.38 87 LEU A N 1
ATOM 699 C CA . LEU A 1 87 ? 2.597 -0.651 11.174 1.00 95.38 87 LEU A CA 1
ATOM 700 C C . LEU A 1 87 ? 3.123 -1.670 12.194 1.00 95.38 87 LEU A C 1
ATOM 702 O O . LEU A 1 87 ? 2.316 -2.334 12.841 1.00 95.38 87 LEU A O 1
ATOM 706 N N . ARG A 1 88 ? 4.448 -1.767 12.386 1.00 94.25 88 ARG A N 1
ATOM 707 C CA . ARG A 1 88 ? 5.065 -2.724 13.328 1.00 94.25 88 ARG A CA 1
ATOM 708 C C . ARG A 1 88 ? 4.645 -2.512 14.779 1.00 94.25 88 ARG A C 1
ATOM 710 O O . ARG A 1 88 ? 4.596 -3.461 15.552 1.00 94.25 88 ARG A O 1
ATOM 717 N N . VAL A 1 89 ? 4.320 -1.273 15.136 1.00 92.88 89 VAL A N 1
ATOM 718 C CA . VAL A 1 89 ? 3.965 -0.877 16.507 1.00 92.88 89 VAL A CA 1
ATOM 719 C C . VAL A 1 89 ? 2.499 -0.471 16.647 1.00 92.88 89 VAL A C 1
ATOM 721 O O . VAL A 1 89 ? 2.064 -0.110 17.736 1.00 92.88 89 VAL A O 1
ATOM 724 N N . SER A 1 90 ? 1.722 -0.511 15.561 1.00 92.56 90 SER A N 1
ATOM 725 C CA . SER A 1 90 ? 0.352 -0.008 15.579 1.00 92.56 90 SER A CA 1
ATOM 726 C C . SER A 1 90 ? -0.630 -1.018 16.163 1.00 92.56 90 SER A C 1
ATOM 728 O O . SER A 1 90 ? -0.752 -2.153 15.697 1.00 92.56 90 SER A O 1
ATOM 730 N N . GLU A 1 91 ? -1.416 -0.570 17.137 1.00 90.31 91 GLU A N 1
ATOM 731 C CA . GLU A 1 91 ? -2.493 -1.368 17.715 1.00 90.31 91 GLU A CA 1
ATOM 732 C C . GLU A 1 91 ? -3.678 -1.584 16.764 1.00 90.31 91 GLU A C 1
ATOM 734 O O . GLU A 1 91 ? -4.474 -2.488 17.005 1.00 90.31 91 GLU A O 1
ATOM 739 N N . CYS A 1 92 ? -3.814 -0.805 15.685 1.00 91.44 92 CYS A N 1
ATOM 740 C CA . CYS A 1 92 ? -4.892 -1.019 14.711 1.00 91.44 92 CYS A CA 1
ATOM 741 C C . CYS A 1 92 ? -4.702 -2.276 13.847 1.00 91.44 92 CYS A C 1
ATOM 743 O O . CYS A 1 92 ? -5.570 -2.601 13.041 1.00 91.44 92 CYS A O 1
ATOM 745 N N . VAL A 1 93 ? -3.584 -2.986 14.022 1.00 93.06 93 VAL A N 1
ATOM 746 C CA . VAL A 1 93 ?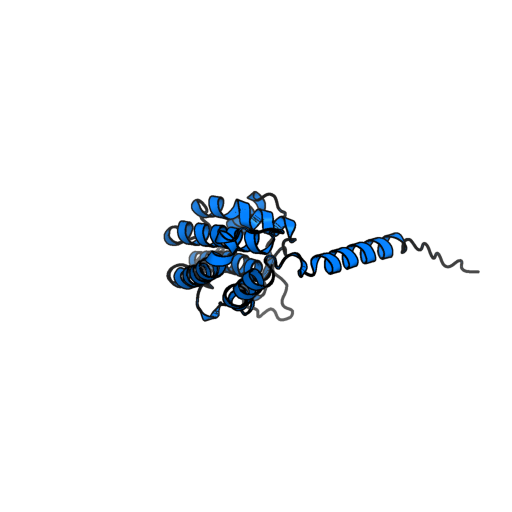 -3.273 -4.252 13.358 1.00 93.06 93 VAL A CA 1
ATOM 747 C C . VAL A 1 93 ? -3.034 -5.332 14.425 1.00 93.06 93 VAL A C 1
ATOM 749 O O . VAL A 1 93 ? -2.308 -5.072 15.398 1.00 93.06 93 VAL A O 1
ATOM 752 N N . PRO A 1 94 ? -3.596 -6.547 14.260 1.00 92.38 94 PRO A N 1
ATOM 753 C CA . PRO A 1 94 ? -3.301 -7.693 15.116 1.00 92.38 94 PRO A CA 1
ATOM 754 C C . PRO A 1 94 ? -1.800 -7.964 15.204 1.00 92.38 94 PRO A C 1
ATOM 756 O O . PRO A 1 94 ? -1.104 -7.949 14.191 1.00 92.38 94 PRO A O 1
ATOM 759 N N . GLU A 1 95 ? -1.300 -8.232 16.410 1.00 93.94 95 GLU A N 1
ATOM 760 C CA . GLU A 1 95 ? 0.136 -8.383 16.686 1.00 93.94 95 GLU A CA 1
ATOM 761 C C . GLU A 1 95 ? 0.811 -9.428 15.786 1.00 93.94 95 GLU A C 1
ATOM 763 O O . GLU A 1 95 ? 1.846 -9.150 15.185 1.00 93.94 95 GLU A O 1
ATOM 768 N N . ASN A 1 96 ? 0.157 -10.574 15.580 1.00 94.25 96 ASN A N 1
ATOM 769 C CA . ASN A 1 96 ? 0.627 -11.655 14.710 1.00 94.25 96 ASN A CA 1
ATOM 770 C C . ASN A 1 96 ? 0.679 -11.301 13.207 1.00 94.25 96 ASN A C 1
ATOM 772 O O . ASN A 1 96 ? 1.203 -12.084 12.417 1.00 94.25 96 ASN A O 1
ATOM 776 N N . ALA A 1 97 ? 0.125 -10.159 12.791 1.00 96.00 97 ALA A N 1
ATOM 777 C CA . ALA A 1 97 ? 0.109 -9.705 11.403 1.00 96.00 97 ALA A CA 1
ATOM 778 C C . ALA A 1 97 ? 1.059 -8.528 11.134 1.00 96.00 97 ALA A C 1
ATOM 780 O O . ALA A 1 97 ? 1.354 -8.251 9.970 1.00 96.00 97 ALA A O 1
ATOM 781 N N . ARG A 1 98 ? 1.541 -7.829 12.172 1.00 95.88 98 ARG A N 1
ATOM 782 C CA . ARG A 1 98 ? 2.245 -6.539 12.038 1.00 95.88 98 ARG A CA 1
ATOM 783 C C . ARG A 1 98 ? 3.499 -6.619 11.178 1.00 95.88 98 ARG A C 1
ATOM 785 O O . ARG A 1 98 ? 3.639 -5.829 10.248 1.00 95.88 98 ARG A O 1
ATOM 792 N N . ASP A 1 99 ? 4.372 -7.589 11.437 1.00 96.88 99 ASP A N 1
ATOM 793 C CA . ASP A 1 99 ? 5.630 -7.732 10.695 1.00 96.88 99 ASP A CA 1
ATOM 794 C C . ASP A 1 99 ? 5.398 -8.133 9.241 1.00 96.88 99 ASP A C 1
ATOM 796 O O . ASP A 1 99 ? 5.990 -7.558 8.326 1.00 96.88 99 ASP A O 1
ATOM 800 N N . SER A 1 100 ? 4.482 -9.077 9.015 1.00 97.19 100 SER A N 1
ATOM 801 C CA . SER A 1 100 ? 4.142 -9.538 7.667 1.00 97.19 100 SER A CA 1
ATOM 802 C C . SER A 1 100 ? 3.480 -8.428 6.848 1.00 97.19 100 SER A C 1
ATOM 804 O O . SER A 1 100 ? 3.827 -8.229 5.684 1.00 97.19 100 SER A O 1
ATOM 8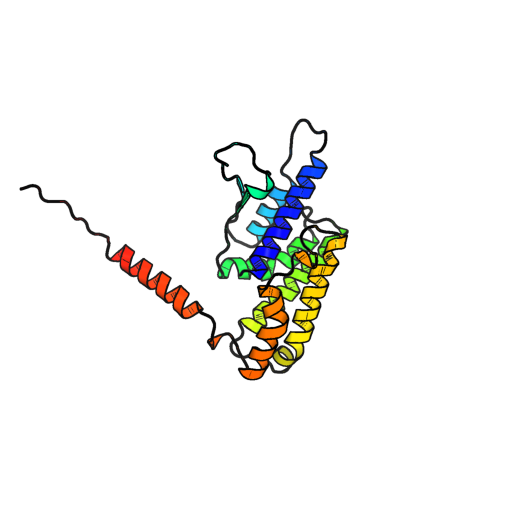06 N N . LEU A 1 101 ? 2.581 -7.649 7.456 1.00 97.44 101 LEU A N 1
ATOM 807 C CA . LEU A 1 101 ? 1.944 -6.509 6.804 1.00 97.44 101 LEU A CA 1
ATOM 808 C C . LEU A 1 101 ? 2.948 -5.374 6.558 1.00 97.44 101 LEU A C 1
ATOM 810 O O . LEU A 1 101 ? 2.995 -4.833 5.458 1.00 97.44 101 LEU A O 1
ATOM 814 N N . SER A 1 102 ? 3.796 -5.045 7.535 1.00 97.94 102 SER A N 1
ATOM 815 C CA . SER A 1 102 ? 4.889 -4.076 7.379 1.00 97.94 102 SER A CA 1
ATOM 816 C C . SER A 1 102 ? 5.778 -4.437 6.186 1.00 97.94 102 SER A C 1
ATOM 818 O O . SER A 1 102 ? 5.980 -3.621 5.281 1.00 97.94 102 SER A O 1
ATOM 820 N N . LYS A 1 103 ? 6.226 -5.696 6.129 1.00 97.94 103 LYS A N 1
ATOM 821 C CA . LYS A 1 103 ? 7.025 -6.226 5.026 1.00 97.94 103 LYS A CA 1
ATOM 822 C C . LYS A 1 103 ? 6.289 -6.124 3.691 1.00 97.94 103 LYS A C 1
ATOM 824 O O . LYS A 1 103 ? 6.877 -5.668 2.717 1.00 97.94 103 LYS A O 1
ATOM 829 N N . LEU A 1 104 ? 5.006 -6.485 3.643 1.00 98.19 104 LEU A N 1
ATOM 830 C CA . LEU A 1 104 ? 4.200 -6.410 2.423 1.00 98.19 104 LEU A CA 1
ATOM 831 C C . LEU A 1 104 ? 4.177 -4.994 1.825 1.00 98.19 104 LEU A C 1
ATOM 833 O O . LEU A 1 104 ? 4.333 -4.828 0.613 1.00 98.19 104 LEU A O 1
ATOM 837 N N . TRP A 1 105 ? 3.975 -3.973 2.661 1.00 98.06 105 TRP A N 1
ATOM 838 C CA . TRP A 1 105 ? 3.969 -2.578 2.219 1.00 98.06 105 TRP A CA 1
ATOM 839 C C . TRP A 1 105 ? 5.359 -2.118 1.758 1.00 98.06 105 TRP A C 1
ATOM 841 O O . TRP A 1 105 ? 5.467 -1.460 0.721 1.00 98.06 105 TRP A O 1
ATOM 851 N N . ALA A 1 106 ? 6.417 -2.498 2.482 1.00 98.00 106 ALA A N 1
ATOM 852 C CA . ALA A 1 106 ? 7.798 -2.170 2.125 1.00 98.00 106 ALA A CA 1
ATOM 853 C C . ALA A 1 106 ? 8.223 -2.810 0.791 1.00 98.00 106 ALA A C 1
ATOM 855 O O . ALA A 1 106 ? 8.765 -2.134 -0.085 1.00 98.00 106 ALA A O 1
ATOM 856 N N . ASP A 1 107 ? 7.908 -4.088 0.591 1.00 98.19 107 ASP A N 1
ATOM 857 C CA . ASP A 1 107 ? 8.186 -4.803 -0.654 1.00 98.19 107 ASP A CA 1
ATOM 858 C C . ASP A 1 107 ? 7.409 -4.202 -1.829 1.00 98.19 107 ASP A C 1
ATOM 860 O O . ASP A 1 107 ? 7.952 -4.034 -2.924 1.00 98.19 107 ASP A O 1
ATOM 864 N N . PHE A 1 108 ? 6.147 -3.810 -1.608 1.00 97.88 108 PHE A N 1
ATOM 865 C CA . PHE A 1 108 ? 5.384 -3.118 -2.641 1.00 97.88 108 PHE A CA 1
ATOM 866 C C . PHE A 1 108 ? 6.026 -1.779 -3.011 1.00 97.88 108 PHE A C 1
ATOM 868 O O . PHE A 1 108 ? 6.087 -1.428 -4.190 1.00 97.88 108 PHE A O 1
ATOM 875 N N . TYR A 1 109 ? 6.532 -1.030 -2.028 1.00 97.06 109 TYR A N 1
ATOM 876 C CA . TYR A 1 109 ? 7.257 0.212 -2.283 1.00 97.06 109 TYR A CA 1
ATOM 877 C C . TYR A 1 109 ? 8.535 -0.020 -3.099 1.00 97.06 109 TYR A C 1
ATOM 879 O O . TYR A 1 109 ? 8.830 0.767 -4.004 1.00 97.06 109 TYR A O 1
ATOM 887 N N . ALA A 1 110 ? 9.261 -1.111 -2.844 1.00 97.00 110 ALA A N 1
ATOM 888 C CA . ALA A 1 110 ? 10.431 -1.492 -3.632 1.00 97.00 110 ALA A CA 1
ATOM 889 C C . ALA A 1 110 ? 10.055 -1.773 -5.100 1.00 97.00 110 ALA A C 1
ATOM 891 O O . ALA A 1 110 ? 10.638 -1.177 -6.009 1.00 97.00 110 ALA A O 1
ATOM 892 N N . LEU A 1 111 ? 9.012 -2.576 -5.344 1.00 97.12 111 LEU A N 1
ATOM 893 C CA . LEU A 1 111 ? 8.485 -2.834 -6.693 1.00 97.12 111 LEU A CA 1
ATOM 894 C C . LEU A 1 111 ? 8.020 -1.544 -7.380 1.00 97.12 111 LEU A C 1
ATOM 896 O O . LEU A 1 111 ? 8.361 -1.273 -8.533 1.00 97.12 111 LEU A O 1
ATOM 900 N N . TYR A 1 112 ? 7.270 -0.711 -6.657 1.00 94.62 112 TYR A N 1
ATOM 901 C CA . TYR A 1 112 ? 6.808 0.583 -7.145 1.00 94.62 112 TYR A CA 1
ATOM 902 C C . TYR A 1 112 ? 7.979 1.496 -7.528 1.00 94.62 112 TYR A C 1
ATOM 904 O O . TYR A 1 112 ? 7.895 2.218 -8.524 1.00 94.62 112 TYR A O 1
ATOM 912 N N . SER A 1 113 ? 9.079 1.456 -6.778 1.00 94.19 113 SER A N 1
ATOM 913 C CA . SER A 1 113 ? 10.270 2.261 -7.052 1.00 94.19 113 SER A CA 1
ATOM 914 C C . SER A 1 113 ? 10.951 1.850 -8.358 1.00 94.19 113 SER A C 1
ATOM 916 O O . SER A 1 113 ? 11.282 2.731 -9.149 1.00 94.19 113 SER A O 1
ATOM 918 N N . VAL A 1 114 ? 11.060 0.546 -8.644 1.00 95.25 114 VAL A N 1
ATOM 919 C CA . VAL A 1 114 ? 11.600 0.036 -9.922 1.00 95.25 114 VAL A CA 1
ATOM 920 C C . VAL A 1 114 ? 10.717 0.453 -11.102 1.00 95.25 114 VAL A C 1
ATOM 922 O O . VAL A 1 114 ? 11.214 0.986 -12.090 1.00 95.25 114 VAL A O 1
ATOM 925 N N . ILE A 1 115 ? 9.392 0.313 -10.977 1.00 93.06 115 ILE A N 1
ATOM 926 C CA . ILE A 1 115 ? 8.424 0.740 -12.009 1.00 93.06 115 ILE A CA 1
ATOM 927 C C . ILE A 1 115 ? 8.564 2.231 -12.349 1.00 93.06 115 ILE A C 1
ATOM 929 O O . ILE A 1 115 ? 8.381 2.637 -13.496 1.00 93.06 115 ILE A O 1
ATOM 933 N N . ASN A 1 116 ? 8.877 3.055 -11.347 1.00 91.06 116 ASN A N 1
ATOM 934 C CA . ASN A 1 116 ? 9.011 4.505 -11.483 1.00 91.06 116 ASN A CA 1
ATOM 935 C C . ASN A 1 116 ? 10.470 4.970 -11.653 1.00 91.06 116 ASN A C 1
ATOM 937 O O . ASN A 1 116 ? 10.740 6.178 -11.557 1.00 91.06 116 ASN A O 1
ATOM 941 N N . ALA A 1 117 ? 11.402 4.056 -11.926 1.00 92.69 117 ALA A N 1
ATOM 942 C CA . ALA A 1 117 ? 12.784 4.378 -12.251 1.00 92.69 117 ALA A CA 1
ATOM 943 C C . ALA A 1 117 ? 12.926 4.706 -13.745 1.00 92.69 117 ALA A C 1
ATOM 945 O O . ALA A 1 117 ? 12.356 4.038 -14.607 1.00 92.69 117 ALA A O 1
ATOM 946 N N . TRP A 1 118 ? 13.697 5.750 -14.061 1.00 91.62 118 TRP A N 1
ATOM 947 C CA . TRP A 1 118 ? 14.085 6.037 -15.449 1.00 91.62 118 TRP A CA 1
ATOM 948 C C . TRP A 1 118 ? 15.086 5.008 -15.978 1.00 91.62 118 TRP A C 1
ATOM 950 O O . TRP A 1 118 ? 15.021 4.646 -17.147 1.00 91.62 118 TRP A O 1
ATOM 960 N N . SER A 1 119 ? 15.947 4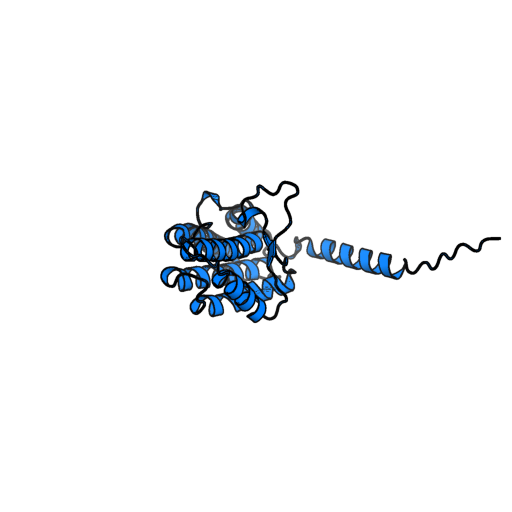.510 -15.089 1.00 92.44 119 SER A N 1
ATOM 961 C CA . SER A 1 119 ? 17.059 3.623 -15.423 1.00 92.44 119 SER A CA 1
ATOM 962 C C . SER A 1 119 ? 17.237 2.579 -14.309 1.00 92.44 119 SER A C 1
ATOM 964 O O . SER A 1 119 ? 18.160 2.709 -13.507 1.00 92.44 119 SER A O 1
ATOM 966 N N . PRO A 1 120 ? 16.309 1.614 -14.151 1.00 94.75 120 PRO A N 1
ATOM 967 C CA . PRO A 1 120 ? 16.518 0.514 -13.209 1.00 94.75 120 PRO A CA 1
ATOM 968 C C . PRO A 1 120 ? 17.722 -0.336 -13.644 1.00 94.75 120 PRO A C 1
ATOM 970 O O . PRO A 1 120 ? 18.002 -0.435 -14.839 1.00 94.75 120 PRO A O 1
ATOM 973 N N . SER A 1 121 ? 18.438 -0.923 -12.683 1.00 96.75 121 SER A N 1
ATOM 974 C CA . SER A 1 121 ? 19.589 -1.785 -12.976 1.00 96.75 121 SER A CA 1
ATOM 975 C C . SER A 1 121 ? 19.156 -3.123 -13.576 1.00 96.75 121 SER A C 1
ATOM 977 O O . SER A 1 121 ? 17.997 -3.531 -13.447 1.00 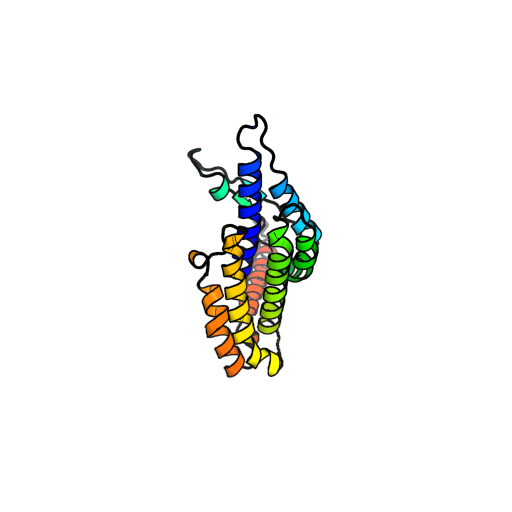96.75 121 SER A O 1
ATOM 979 N N . ASP A 1 122 ? 20.092 -3.834 -14.200 1.00 95.81 122 ASP A N 1
ATOM 980 C CA . ASP A 1 122 ? 19.808 -5.135 -14.808 1.00 95.81 122 ASP A CA 1
ATOM 981 C C . ASP A 1 122 ? 19.388 -6.167 -13.751 1.00 95.81 122 ASP A C 1
ATOM 983 O O . ASP A 1 122 ? 18.411 -6.884 -13.951 1.00 95.81 122 ASP A O 1
ATOM 987 N N . GLU A 1 123 ? 19.989 -6.139 -12.557 1.00 96.75 123 GLU A N 1
ATOM 988 C CA . GLU A 1 123 ? 19.580 -6.987 -11.430 1.00 96.75 123 GLU A CA 1
ATOM 989 C C . GLU A 1 123 ? 18.145 -6.686 -10.980 1.00 96.75 123 GLU A C 1
ATOM 991 O O . GLU A 1 123 ? 17.381 -7.598 -10.653 1.00 96.75 123 GLU A O 1
ATOM 996 N N . GLN A 1 124 ? 17.754 -5.405 -10.978 1.00 96.56 124 GLN A N 1
ATOM 997 C CA . GLN A 1 124 ? 16.389 -5.001 -10.643 1.00 96.56 124 GLN A CA 1
ATOM 998 C C . GLN A 1 124 ? 15.390 -5.488 -11.693 1.00 96.56 124 GLN A C 1
ATOM 1000 O O . GLN A 1 124 ? 14.305 -5.932 -11.324 1.00 96.56 124 GLN A O 1
ATOM 1005 N N . ILE A 1 125 ? 15.739 -5.414 -12.980 1.00 96.25 125 ILE A N 1
ATOM 1006 C CA . ILE A 1 125 ? 14.894 -5.881 -14.086 1.00 96.25 125 ILE A CA 1
ATOM 1007 C C . ILE A 1 125 ? 14.752 -7.407 -14.045 1.00 96.25 125 ILE A C 1
ATOM 1009 O O . ILE A 1 125 ? 13.634 -7.928 -14.121 1.00 96.25 125 ILE A O 1
ATOM 1013 N N . ASP A 1 126 ? 15.860 -8.127 -13.897 1.00 96.50 126 ASP A N 1
ATOM 1014 C CA . ASP A 1 126 ? 15.881 -9.587 -13.932 1.00 96.50 126 ASP A CA 1
ATOM 1015 C C . ASP A 1 126 ? 15.185 -10.195 -12.716 1.00 96.50 126 ASP A C 1
ATOM 1017 O O . ASP A 1 126 ? 14.395 -11.136 -12.866 1.00 96.50 126 ASP A O 1
ATOM 1021 N N . GLY A 1 127 ? 15.397 -9.604 -11.536 1.00 97.12 127 GLY A N 1
ATOM 1022 C CA . GLY A 1 127 ? 14.771 -10.002 -10.278 1.00 97.12 127 GLY A CA 1
ATOM 1023 C C . GLY A 1 127 ? 13.324 -9.530 -10.097 1.00 97.12 127 GLY A C 1
ATOM 1024 O O . GLY A 1 127 ? 12.647 -10.003 -9.179 1.00 97.12 127 GLY A O 1
ATOM 1025 N N . PHE A 1 128 ? 12.815 -8.628 -10.946 1.00 98.00 128 PHE A N 1
ATOM 1026 C CA . PHE A 1 128 ? 11.492 -8.021 -10.758 1.00 98.00 128 PHE A CA 1
ATOM 1027 C C . PHE A 1 128 ? 10.368 -9.061 -10.712 1.00 98.00 128 PHE A C 1
ATOM 1029 O O . PHE A 1 128 ? 9.522 -9.011 -9.821 1.00 98.00 128 PHE A O 1
ATOM 1036 N N . PHE A 1 129 ? 10.378 -10.025 -11.639 1.00 98.12 129 PHE A N 1
ATOM 1037 C CA . PHE A 1 129 ? 9.347 -11.063 -11.718 1.00 98.12 129 PHE A CA 1
ATOM 1038 C C . PHE A 1 129 ? 9.264 -11.882 -10.428 1.00 98.12 129 PHE A C 1
ATOM 1040 O O . PHE A 1 129 ? 8.180 -12.038 -9.868 1.00 98.12 129 PHE A O 1
ATOM 1047 N N . GLY A 1 130 ? 10.413 -12.346 -9.927 1.00 98.31 130 GLY A N 1
ATOM 1048 C CA . GLY A 1 130 ? 10.485 -13.120 -8.688 1.00 98.31 130 GLY A CA 1
ATOM 1049 C C . GLY A 1 130 ? 10.002 -12.314 -7.484 1.00 98.31 130 GLY A C 1
ATOM 1050 O O . GLY A 1 130 ? 9.182 -12.798 -6.705 1.00 98.31 130 GLY A O 1
ATOM 1051 N N . SER A 1 131 ? 10.428 -11.053 -7.374 1.00 98.44 131 SER A N 1
ATOM 1052 C CA . SER A 1 131 ? 9.977 -10.146 -6.312 1.00 98.44 131 SER A CA 1
ATOM 1053 C C . SER A 1 131 ? 8.471 -9.874 -6.379 1.00 98.44 131 SER A C 1
ATOM 1055 O O . SER A 1 131 ? 7.795 -9.909 -5.353 1.00 98.44 131 SER A O 1
ATOM 1057 N N . ALA A 1 132 ? 7.913 -9.659 -7.574 1.00 98.25 132 ALA A N 1
ATOM 1058 C CA . ALA A 1 132 ? 6.485 -9.419 -7.766 1.00 98.25 132 ALA A CA 1
ATOM 1059 C C . ALA A 1 132 ? 5.641 -10.667 -7.464 1.00 98.25 132 ALA A C 1
ATOM 1061 O O . ALA A 1 132 ? 4.613 -10.566 -6.794 1.00 98.25 132 ALA A O 1
ATOM 1062 N N . GLN A 1 133 ? 6.077 -11.850 -7.910 1.00 98.19 133 GLN A N 1
ATOM 1063 C CA . GLN A 1 133 ? 5.422 -13.117 -7.572 1.00 98.19 133 GLN A CA 1
ATOM 1064 C C . GLN A 1 133 ? 5.439 -13.369 -6.069 1.00 98.19 133 GLN A C 1
ATOM 1066 O O . GLN A 1 133 ? 4.400 -13.682 -5.485 1.00 98.19 133 GLN A O 1
ATOM 1071 N N . LYS A 1 134 ? 6.605 -13.194 -5.436 1.00 98.50 134 LYS A N 1
ATOM 1072 C CA . LYS A 1 134 ? 6.741 -13.331 -3.989 1.00 98.50 134 LYS A CA 1
ATOM 1073 C C . LYS A 1 134 ? 5.813 -12.361 -3.268 1.00 98.50 134 LYS A C 1
ATOM 1075 O O . LYS A 1 134 ? 5.132 -12.769 -2.339 1.00 98.50 134 LYS A O 1
ATOM 1080 N N . TRP A 1 135 ? 5.735 -11.115 -3.723 1.00 98.50 135 TRP A N 1
ATOM 1081 C CA . TRP A 1 135 ? 4.852 -10.120 -3.131 1.00 98.50 135 TRP A CA 1
ATOM 1082 C C . TRP A 1 135 ? 3.371 -10.523 -3.199 1.00 98.50 135 TRP A C 1
ATOM 1084 O O . TRP A 1 135 ? 2.668 -10.400 -2.202 1.00 98.50 135 TRP A O 1
ATOM 1094 N N . VAL A 1 136 ? 2.890 -11.068 -4.325 1.00 98.19 136 VAL A N 1
ATOM 1095 C CA . VAL A 1 136 ? 1.511 -11.593 -4.414 1.00 98.19 136 VAL A CA 1
ATOM 1096 C C . VAL A 1 136 ? 1.322 -12.817 -3.511 1.00 98.19 136 VAL A C 1
ATOM 1098 O O . VAL A 1 136 ? 0.281 -12.953 -2.870 1.00 98.19 136 VAL A O 1
ATOM 1101 N N . SER A 1 137 ? 2.323 -13.692 -3.404 1.00 98.12 137 SER A N 1
ATOM 1102 C CA . SER A 1 137 ? 2.283 -14.820 -2.467 1.00 98.12 137 SER A CA 1
ATOM 1103 C C . SER A 1 137 ? 2.180 -14.339 -1.014 1.00 98.12 137 SER A C 1
ATOM 1105 O O . SER A 1 137 ? 1.303 -14.802 -0.287 1.00 98.12 137 SER A O 1
ATOM 1107 N N . ASP A 1 138 ? 3.016 -13.378 -0.613 1.00 98.00 138 ASP A N 1
ATOM 1108 C CA . ASP A 1 138 ? 3.004 -12.748 0.713 1.00 98.00 138 ASP A CA 1
ATOM 1109 C C . ASP A 1 138 ? 1.673 -12.003 0.957 1.00 98.00 138 ASP A C 1
ATOM 1111 O O . ASP A 1 138 ? 1.123 -12.058 2.053 1.00 98.00 138 ASP A O 1
ATOM 1115 N N . PHE A 1 139 ? 1.100 -11.361 -0.071 1.00 98.19 139 PHE A N 1
ATOM 1116 C CA . PHE A 1 139 ? -0.234 -10.759 0.000 1.00 98.19 139 PHE A CA 1
ATOM 1117 C C . PHE A 1 139 ? -1.279 -11.820 0.343 1.00 98.19 139 PHE A C 1
ATOM 1119 O O . PHE A 1 139 ? -2.048 -11.630 1.273 1.00 98.19 139 PHE A O 1
ATOM 1126 N N . THR A 1 140 ? -1.301 -12.944 -0.379 1.00 97.81 140 THR A N 1
ATOM 1127 C CA . THR A 1 140 ? -2.325 -13.981 -0.174 1.00 97.81 140 THR A CA 1
ATOM 1128 C C . THR A 1 140 ? -2.136 -14.797 1.106 1.00 97.81 140 THR A C 1
ATOM 1130 O O . THR A 1 140 ? -3.086 -15.410 1.595 1.00 97.81 140 THR A O 1
ATOM 1133 N N . SER A 1 141 ? -0.918 -14.869 1.651 1.00 96.81 141 SER A N 1
ATOM 1134 C CA . SER A 1 141 ? -0.639 -15.627 2.875 1.00 96.81 141 SER A CA 1
ATOM 1135 C C . SER A 1 141 ? -1.207 -14.941 4.118 1.00 96.81 141 SER A C 1
ATOM 1137 O O . SER A 1 141 ? -1.585 -15.630 5.063 1.00 96.81 141 SER A O 1
ATOM 1139 N N . LEU A 1 142 ? -1.378 -13.615 4.084 1.00 96.50 142 LEU A N 1
ATOM 1140 C CA . LEU A 1 142 ? -1.978 -12.835 5.168 1.00 96.50 142 LEU A CA 1
ATOM 1141 C C . LEU A 1 142 ? -3.448 -13.177 5.448 1.00 96.50 142 LEU A C 1
ATOM 1143 O O . LEU A 1 142 ? -3.925 -12.820 6.524 1.00 96.50 142 LEU A O 1
ATOM 1147 N N . ARG A 1 143 ? -4.146 -13.924 4.573 1.00 95.44 143 ARG A N 1
ATOM 1148 C CA . ARG A 1 143 ? -5.519 -14.423 4.820 1.00 95.44 143 ARG A CA 1
ATOM 1149 C C . ARG A 1 143 ? -5.693 -15.158 6.150 1.00 95.44 143 ARG A C 1
ATOM 1151 O O . ARG A 1 143 ? -6.805 -15.253 6.653 1.00 95.44 143 ARG A O 1
ATOM 1158 N N . VAL A 1 144 ? -4.608 -15.713 6.698 1.00 92.62 144 VAL A N 1
ATOM 1159 C CA . VAL A 1 144 ? -4.624 -16.424 7.987 1.00 92.62 144 VAL A CA 1
ATOM 1160 C C . VAL A 1 144 ? -4.784 -15.479 9.181 1.00 92.62 144 VAL A C 1
ATOM 1162 O O . VAL A 1 144 ? -5.250 -15.912 10.230 1.00 92.62 144 VAL A O 1
ATOM 1165 N N . CYS A 1 145 ? -4.431 -14.199 9.023 1.00 92.12 145 CYS A N 1
ATOM 1166 C CA . CYS A 1 145 ? -4.499 -13.192 10.085 1.00 92.12 145 CYS A CA 1
ATOM 1167 C C . CYS A 1 145 ? -5.449 -12.028 9.767 1.00 92.12 145 CYS A C 1
ATOM 1169 O O . CYS A 1 145 ? -5.930 -11.382 10.694 1.00 92.12 145 CYS A O 1
ATOM 1171 N N . LEU A 1 146 ? -5.680 -11.726 8.485 1.00 93.44 146 LEU A N 1
ATOM 1172 C CA . LEU A 1 146 ? -6.382 -10.528 8.025 1.00 93.44 146 LEU A CA 1
ATOM 1173 C C . LEU A 1 146 ? -7.394 -10.859 6.924 1.00 93.44 146 LEU A C 1
ATOM 1175 O O . LEU A 1 146 ? -7.121 -11.627 6.000 1.00 93.44 146 LEU A O 1
ATOM 1179 N N . GLU A 1 147 ? -8.554 -10.213 6.977 1.00 91.75 147 GLU A N 1
ATOM 1180 C CA . GLU A 1 147 ? -9.562 -10.287 5.920 1.00 91.75 147 GLU A CA 1
ATOM 1181 C C . GLU A 1 147 ? -9.132 -9.424 4.713 1.00 91.75 147 GLU A C 1
ATOM 1183 O O . GLU A 1 147 ? -8.374 -8.467 4.856 1.00 91.75 147 GLU A O 1
ATOM 1188 N N . GLY A 1 148 ? -9.560 -9.769 3.493 1.00 91.56 148 GLY A N 1
ATOM 1189 C CA . GLY A 1 148 ? -9.180 -9.023 2.277 1.00 91.56 148 GLY A CA 1
ATOM 1190 C C . GLY A 1 148 ? -7.854 -9.441 1.618 1.00 91.56 148 GLY A C 1
ATOM 1191 O O . GLY A 1 148 ? -7.507 -8.926 0.557 1.00 91.56 148 GLY A O 1
ATOM 1192 N N . PHE A 1 149 ? -7.124 -10.399 2.195 1.00 94.62 149 PHE A N 1
ATOM 1193 C CA . PHE A 1 149 ? -5.787 -10.829 1.753 1.00 94.62 149 PHE A CA 1
ATOM 1194 C C . PHE A 1 149 ? -5.759 -12.256 1.181 1.00 94.62 149 PHE A C 1
ATOM 1196 O O . PHE A 1 149 ? -4.851 -13.029 1.443 1.00 94.62 149 PHE A O 1
ATOM 1203 N N . ASP A 1 150 ? -6.778 -12.638 0.419 1.00 93.56 150 ASP A N 1
ATOM 1204 C CA . ASP A 1 150 ? -6.935 -13.978 -0.177 1.00 93.56 150 ASP A CA 1
ATOM 1205 C C . ASP A 1 150 ? -6.871 -13.912 -1.717 1.00 93.56 150 ASP A C 1
ATOM 1207 O O . ASP A 1 150 ? -6.961 -12.833 -2.306 1.00 93.56 150 ASP A O 1
ATOM 1211 N N . PHE A 1 151 ? -6.764 -15.056 -2.396 1.00 92.38 151 PHE A N 1
ATOM 1212 C CA . PHE A 1 151 ? -6.690 -15.170 -3.856 1.00 92.38 151 PHE A CA 1
ATOM 1213 C C . PHE A 1 151 ? -7.850 -14.470 -4.571 1.00 92.38 151 PHE A C 1
ATOM 1215 O O . PHE A 1 151 ? -7.646 -13.858 -5.616 1.00 92.38 151 PHE A O 1
ATOM 1222 N N . LYS A 1 152 ? -9.055 -14.485 -3.986 1.00 93.31 152 LYS A N 1
ATOM 1223 C CA . LYS A 1 152 ? -10.231 -13.785 -4.536 1.00 93.31 152 LYS A CA 1
ATOM 1224 C C . LYS A 1 152 ? -10.094 -12.256 -4.562 1.00 93.31 152 LYS A C 1
ATOM 1226 O O . LYS A 1 152 ? -10.847 -11.597 -5.270 1.00 93.31 152 LYS A O 1
ATOM 1231 N N . TYR A 1 153 ? -9.151 -11.697 -3.802 1.00 93.62 153 TYR A N 1
ATOM 1232 C CA . TYR A 1 153 ? -8.853 -10.262 -3.762 1.00 93.62 153 TYR A CA 1
ATOM 1233 C C . TYR A 1 153 ? -7.658 -9.880 -4.649 1.00 93.62 153 TYR A C 1
ATOM 1235 O O . TYR A 1 153 ? -7.302 -8.703 -4.736 1.00 93.62 153 TYR A O 1
ATOM 1243 N N . VAL A 1 154 ? -7.048 -10.847 -5.346 1.00 94.69 154 VAL A N 1
ATOM 1244 C CA . VAL A 1 154 ? -6.015 -10.563 -6.344 1.00 94.69 154 VAL A CA 1
ATOM 1245 C C . VAL A 1 154 ? -6.663 -9.868 -7.537 1.00 94.69 154 VAL A C 1
ATOM 1247 O O . VAL A 1 154 ? -7.481 -10.435 -8.257 1.00 94.69 154 VAL A O 1
ATOM 1250 N N . THR A 1 155 ? -6.292 -8.608 -7.749 1.00 95.50 155 THR A N 1
ATOM 1251 C CA . THR A 1 155 ? -6.875 -7.783 -8.815 1.00 95.50 155 THR A CA 1
ATOM 1252 C C . THR A 1 155 ? -6.143 -7.962 -10.150 1.00 95.50 155 THR A C 1
ATOM 1254 O O . THR A 1 155 ? -4.964 -8.335 -10.165 1.00 95.50 155 THR A O 1
ATOM 1257 N N . PRO A 1 156 ? -6.763 -7.585 -11.287 1.00 96.81 156 PRO A N 1
ATOM 1258 C CA . PRO A 1 156 ? -6.072 -7.544 -12.578 1.00 96.81 156 PRO A CA 1
ATOM 1259 C C . PRO A 1 156 ? -4.778 -6.719 -12.553 1.00 96.81 156 PRO A C 1
ATOM 1261 O O . PRO A 1 156 ? -3.813 -7.063 -13.226 1.00 96.81 156 PRO A O 1
ATOM 1264 N N . TYR A 1 157 ? -4.704 -5.667 -11.729 1.00 94.88 157 TYR A N 1
ATOM 1265 C CA . TYR A 1 157 ? -3.486 -4.865 -11.586 1.00 94.88 157 TYR A CA 1
ATOM 1266 C C . TYR A 1 157 ? -2.342 -5.625 -10.910 1.00 94.88 157 TYR A C 1
ATOM 1268 O O . TYR A 1 157 ? -1.189 -5.420 -11.278 1.00 94.88 157 TYR A O 1
ATOM 1276 N N . MET A 1 158 ? -2.639 -6.515 -9.960 1.00 96.38 158 MET A N 1
ATOM 1277 C CA . MET A 1 158 ? -1.630 -7.391 -9.352 1.00 96.38 158 MET A CA 1
ATOM 1278 C C . MET A 1 158 ? -1.156 -8.454 -10.351 1.00 96.38 158 MET A C 1
ATOM 1280 O O . MET A 1 158 ? 0.037 -8.725 -10.437 1.00 96.38 158 MET A O 1
ATOM 1284 N N . HIS A 1 159 ? -2.059 -8.994 -11.173 1.00 94.56 159 HIS A N 1
ATOM 1285 C CA . HIS A 1 159 ? -1.679 -9.882 -12.274 1.00 94.56 159 HIS A CA 1
ATOM 1286 C C . HIS A 1 159 ? -0.761 -9.172 -13.285 1.00 94.56 159 HIS A C 1
ATOM 1288 O O . HIS A 1 159 ? 0.302 -9.687 -13.632 1.00 94.56 159 HIS A O 1
ATOM 1294 N N . ILE A 1 160 ? -1.126 -7.955 -13.705 1.00 95.06 160 ILE A N 1
ATOM 1295 C CA . ILE A 1 160 ? -0.315 -7.113 -14.596 1.00 95.06 160 ILE A CA 1
ATOM 1296 C C . ILE A 1 160 ? 1.054 -6.814 -13.988 1.00 95.06 160 ILE A C 1
ATOM 1298 O O . ILE A 1 160 ? 2.057 -6.902 -14.697 1.00 95.06 160 ILE A O 1
ATOM 1302 N N . LEU A 1 161 ? 1.108 -6.503 -12.689 1.00 95.50 161 LEU A N 1
ATOM 1303 C CA . LEU A 1 161 ? 2.357 -6.283 -11.964 1.00 95.50 161 LEU A CA 1
ATOM 1304 C C . LEU A 1 161 ? 3.294 -7.488 -12.091 1.00 95.50 161 LEU A C 1
ATOM 1306 O O . LEU A 1 161 ? 4.473 -7.310 -12.362 1.00 95.50 161 LEU A O 1
ATOM 1310 N N . VAL A 1 162 ? 2.781 -8.706 -11.934 1.00 96.19 162 VAL A N 1
ATOM 1311 C CA . VAL A 1 162 ? 3.606 -9.914 -12.006 1.00 96.19 162 VAL A CA 1
ATOM 1312 C C . VAL A 1 162 ? 4.032 -10.206 -13.443 1.00 96.19 162 VAL A C 1
ATOM 1314 O O . VAL A 1 162 ? 5.224 -10.252 -13.741 1.00 96.19 162 VAL A O 1
ATOM 1317 N N . TYR A 1 163 ? 3.080 -10.395 -14.353 1.00 94.81 163 TYR A N 1
ATOM 1318 C CA . TYR A 1 163 ? 3.374 -11.011 -15.650 1.00 94.81 163 TYR A CA 1
ATOM 1319 C C . TYR A 1 163 ? 3.718 -10.004 -16.747 1.00 94.81 163 TYR A C 1
ATOM 1321 O O . TYR A 1 163 ? 4.575 -10.272 -17.588 1.00 94.81 163 TYR A O 1
ATOM 1329 N N . HIS A 1 164 ? 3.088 -8.830 -16.742 1.00 94.44 164 HIS A N 1
ATOM 1330 C CA . HIS A 1 164 ? 3.217 -7.874 -17.841 1.00 94.44 164 HIS A CA 1
ATOM 1331 C C . HIS A 1 164 ? 4.288 -6.817 -17.578 1.00 94.44 164 HIS A C 1
ATOM 1333 O O . HIS A 1 164 ? 5.079 -6.517 -18.470 1.00 94.44 164 HIS A O 1
ATOM 1339 N N . VAL A 1 165 ? 4.378 -6.289 -16.354 1.00 93.94 165 VAL A N 1
ATOM 1340 C CA . VAL A 1 165 ? 5.423 -5.313 -16.006 1.00 93.94 165 VAL A CA 1
ATOM 1341 C C . VAL A 1 165 ? 6.812 -5.930 -16.167 1.00 93.94 165 VAL A C 1
ATOM 1343 O O . VAL A 1 165 ? 7.667 -5.313 -16.793 1.00 93.94 165 VAL A O 1
ATOM 1346 N N . SER A 1 166 ? 7.016 -7.166 -15.703 1.00 90.75 166 SER A N 1
ATOM 1347 C CA . SER A 1 166 ? 8.278 -7.903 -15.873 1.00 90.75 166 SER A CA 1
ATOM 1348 C C . SER A 1 166 ? 8.698 -8.022 -17.341 1.00 90.75 166 SER A C 1
ATOM 1350 O O . SER A 1 166 ? 9.841 -7.735 -17.697 1.00 90.75 166 SER A O 1
ATOM 1352 N N . PHE A 1 167 ? 7.759 -8.399 -18.214 1.00 92.69 167 PHE A N 1
ATOM 1353 C CA . PHE A 1 167 ? 7.997 -8.486 -19.654 1.00 92.69 167 PHE A CA 1
ATOM 1354 C C . PHE A 1 167 ? 8.394 -7.127 -20.245 1.00 92.69 167 PHE A C 1
ATOM 1356 O O . PHE A 1 167 ? 9.367 -7.028 -20.994 1.00 92.69 167 PHE A O 1
ATOM 1363 N N . PHE A 1 168 ? 7.674 -6.063 -19.884 1.00 93.62 168 PHE A N 1
ATOM 1364 C CA . PHE A 1 168 ? 7.947 -4.726 -20.399 1.00 93.62 168 PHE A CA 1
ATOM 1365 C C . PHE A 1 168 ? 9.252 -4.126 -19.872 1.00 93.62 168 PHE A C 1
ATOM 1367 O O . PHE A 1 168 ? 9.939 -3.452 -20.634 1.00 93.62 168 PHE A O 1
ATOM 1374 N N . LEU A 1 169 ? 9.636 -4.398 -18.623 1.00 94.06 169 LEU A N 1
ATOM 1375 C CA . LEU A 1 169 ? 10.933 -3.984 -18.084 1.00 94.06 169 LEU A CA 1
ATOM 1376 C C . LEU A 1 169 ? 12.084 -4.633 -18.856 1.00 94.06 169 LEU A C 1
ATOM 1378 O O . LEU A 1 169 ? 13.004 -3.934 -19.266 1.00 94.06 169 LEU A O 1
ATOM 1382 N N . ARG A 1 170 ? 11.999 -5.934 -19.159 1.00 92.81 170 ARG A N 1
ATOM 1383 C CA . ARG A 1 170 ? 13.015 -6.619 -19.979 1.00 92.81 170 ARG A CA 1
ATOM 1384 C C . ARG A 1 170 ? 13.067 -6.089 -21.408 1.00 92.81 170 ARG A C 1
ATOM 1386 O O . ARG A 1 170 ? 14.145 -5.911 -21.963 1.00 92.81 170 ARG A O 1
ATOM 1393 N N . LYS A 1 171 ? 11.904 -5.814 -22.002 1.00 93.75 171 LYS A N 1
ATOM 1394 C CA . LYS A 1 171 ? 11.812 -5.350 -23.391 1.00 93.75 171 LYS A CA 1
ATOM 1395 C C . LYS A 1 171 ? 12.269 -3.902 -23.575 1.00 93.75 171 LYS A C 1
ATOM 1397 O O . LYS A 1 171 ? 12.901 -3.593 -24.578 1.00 93.75 171 LYS A O 1
ATOM 1402 N N . TYR A 1 172 ? 11.922 -3.019 -22.642 1.00 92.56 172 TYR A N 1
ATOM 1403 C CA . TYR A 1 172 ? 12.071 -1.571 -22.813 1.00 92.56 172 TYR A CA 1
ATOM 1404 C C . TYR A 1 172 ? 13.034 -0.916 -21.820 1.00 92.56 172 TYR A C 1
ATOM 1406 O O . TYR A 1 172 ? 13.220 0.297 -21.890 1.00 92.56 172 TYR A O 1
ATOM 1414 N N . ARG A 1 173 ? 13.628 -1.687 -20.899 1.00 91.44 173 ARG A N 1
ATOM 1415 C CA . ARG A 1 173 ? 14.486 -1.259 -19.773 1.00 91.44 173 ARG A CA 1
ATOM 1416 C C . ARG A 1 173 ? 13.791 -0.372 -18.737 1.00 91.44 173 ARG A C 1
ATOM 1418 O O . ARG A 1 173 ? 14.021 -0.530 -17.549 1.00 91.44 173 ARG A O 1
ATOM 1425 N N . SER A 1 174 ? 12.880 0.505 -19.146 1.00 89.88 174 SER A N 1
ATOM 1426 C CA . SER A 1 174 ? 12.002 1.267 -18.263 1.00 89.88 174 SER A CA 1
ATOM 1427 C C . SER A 1 174 ? 10.610 1.398 -18.867 1.00 89.88 174 SER A C 1
ATOM 1429 O O . SER A 1 174 ? 10.442 1.666 -20.059 1.00 89.88 174 SER A O 1
ATOM 1431 N N . ILE A 1 175 ? 9.595 1.257 -18.014 1.00 87.94 175 ILE A N 1
ATOM 1432 C CA . ILE A 1 175 ? 8.201 1.523 -18.382 1.00 87.94 175 ILE A CA 1
ATOM 1433 C C . ILE A 1 175 ? 7.760 2.945 -18.040 1.00 87.94 175 ILE A C 1
ATOM 1435 O O . ILE A 1 175 ? 6.682 3.369 -18.453 1.00 87.94 175 ILE A O 1
ATOM 1439 N N . LYS A 1 176 ? 8.601 3.711 -17.332 1.00 84.75 176 LYS A N 1
ATOM 1440 C CA . LYS A 1 176 ? 8.302 5.086 -16.929 1.00 84.75 176 LYS A CA 1
ATOM 1441 C C . LYS A 1 176 ? 8.069 6.006 -18.120 1.00 84.75 176 LYS A C 1
ATOM 1443 O O . LYS A 1 176 ? 7.233 6.891 -18.045 1.00 84.75 176 LYS A O 1
ATOM 1448 N N . GLN A 1 177 ? 8.749 5.769 -19.233 1.00 78.62 177 GLN A N 1
ATOM 1449 C CA . GLN A 1 177 ? 8.538 6.528 -20.467 1.00 78.62 177 GLN A CA 1
ATOM 1450 C C . GLN A 1 177 ? 7.122 6.370 -21.058 1.00 78.62 177 GLN A C 1
ATOM 1452 O O . GLN A 1 177 ? 6.684 7.223 -21.820 1.00 78.62 177 GLN A O 1
ATOM 1457 N N . PHE A 1 178 ? 6.388 5.314 -20.683 1.00 76.50 178 PHE A N 1
ATOM 1458 C CA . PHE A 1 178 ? 5.047 5.014 -21.195 1.00 76.50 178 PHE A CA 1
ATOM 1459 C C . PHE A 1 178 ? 3.923 5.329 -20.200 1.00 76.50 178 PHE A C 1
ATOM 1461 O O . PHE A 1 178 ? 2.756 5.057 -20.485 1.00 76.50 178 PHE A O 1
ATOM 1468 N N . ILE A 1 179 ? 4.230 5.875 -19.016 1.00 73.00 179 ILE A N 1
ATOM 1469 C CA . ILE A 1 179 ? 3.184 6.204 -18.041 1.00 73.00 179 ILE A CA 1
ATOM 1470 C C . ILE A 1 179 ? 2.478 7.505 -18.437 1.00 73.00 179 ILE A C 1
ATOM 1472 O O . ILE A 1 179 ? 3.114 8.516 -18.726 1.00 73.00 179 ILE A O 1
ATOM 1476 N N . GLY A 1 180 ? 1.144 7.510 -18.373 1.00 61.75 180 GLY A N 1
ATOM 1477 C CA . GLY A 1 180 ? 0.286 8.645 -18.746 1.00 61.75 180 GLY A CA 1
ATOM 1478 C C . GL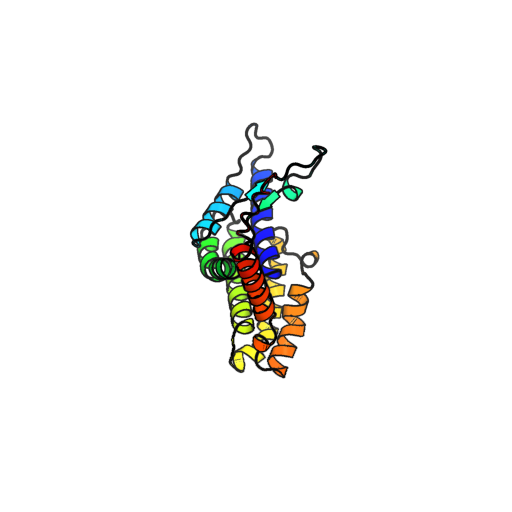Y A 1 180 ? 0.398 9.901 -17.868 1.00 61.75 180 GLY A C 1
ATOM 1479 O O . GLY A 1 180 ? -0.479 10.757 -17.932 1.00 61.75 180 GLY A O 1
ATOM 1480 N N . GLN A 1 181 ? 1.455 10.051 -17.061 1.00 60.28 181 GLN A N 1
ATOM 1481 C CA . GLN A 1 181 ? 1.674 11.234 -16.217 1.00 60.28 181 GLN A CA 1
ATOM 1482 C C . GLN A 1 181 ? 1.712 12.537 -17.024 1.00 60.28 181 GLN A C 1
ATOM 1484 O O . GLN A 1 181 ? 1.257 13.566 -16.532 1.00 60.28 181 GLN A O 1
ATOM 1489 N N . GLY A 1 182 ? 2.218 12.500 -18.262 1.00 58.12 182 GLY A N 1
ATOM 1490 C CA . GLY A 1 182 ? 2.204 13.670 -19.144 1.00 58.12 182 GLY A CA 1
ATOM 1491 C C . GLY A 1 182 ? 0.785 14.130 -19.491 1.00 58.12 182 GLY A C 1
ATOM 1492 O O . GLY A 1 182 ? 0.526 15.327 -19.558 1.00 58.12 182 GLY A O 1
ATOM 1493 N N . VAL A 1 183 ? -0.150 13.187 -19.633 1.00 57.84 183 VAL A N 1
ATOM 1494 C CA . VAL A 1 183 ? -1.559 13.471 -19.938 1.00 57.84 183 VAL A CA 1
ATOM 1495 C C . VAL A 1 183 ? -2.296 13.975 -18.694 1.00 57.84 183 VAL A C 1
ATOM 1497 O O . VAL A 1 183 ? -3.056 14.934 -18.789 1.00 57.84 183 VAL A O 1
ATOM 1500 N N . GLU A 1 184 ? -2.026 13.390 -17.519 1.00 68.88 184 GLU A N 1
ATOM 1501 C CA . GLU A 1 184 ? -2.565 13.865 -16.230 1.00 68.88 184 GLU A CA 1
ATOM 1502 C C . GLU A 1 184 ? -2.149 15.321 -15.961 1.00 68.88 184 GLU A C 1
ATOM 1504 O O . GLU A 1 184 ? -3.001 16.162 -15.684 1.00 68.88 184 GLU A O 1
ATOM 1509 N N . LYS A 1 185 ? -0.861 15.645 -16.147 1.00 65.62 185 LYS A N 1
ATOM 1510 C CA . LYS A 1 185 ? -0.343 17.009 -15.971 1.00 65.62 185 LYS A CA 1
ATOM 1511 C C . LYS A 1 185 ? -0.943 17.996 -16.975 1.00 65.62 185 LYS A C 1
ATOM 1513 O O . LYS A 1 185 ? -1.309 19.101 -16.595 1.00 65.62 185 LYS A O 1
ATOM 1518 N N . CYS A 1 186 ? -1.092 17.586 -18.235 1.00 58.41 186 CYS A N 1
ATOM 1519 C CA . CYS A 1 186 ? -1.732 18.413 -19.256 1.00 58.41 186 CYS A CA 1
ATOM 1520 C C . CYS A 1 186 ? -3.190 18.735 -18.884 1.00 58.41 186 CYS A C 1
ATOM 1522 O O . CYS A 1 186 ? -3.625 19.876 -19.012 1.00 58.41 186 CYS A O 1
ATOM 1524 N N . ASN A 1 187 ? -3.932 17.761 -18.347 1.00 73.38 187 ASN A N 1
ATOM 1525 C CA . ASN A 1 187 ? -5.295 17.988 -17.865 1.00 73.38 187 ASN A CA 1
ATOM 1526 C C . ASN A 1 187 ? -5.352 18.985 -16.697 1.00 73.38 187 ASN A C 1
ATOM 1528 O O . ASN A 1 187 ? -6.266 19.811 -16.656 1.00 73.38 187 ASN A O 1
ATOM 1532 N N . ASP A 1 188 ? -4.397 18.931 -15.767 1.00 73.94 188 ASP A N 1
ATOM 1533 C CA . ASP A 1 188 ? -4.312 19.892 -14.662 1.00 73.94 188 ASP A CA 1
ATOM 1534 C C . ASP A 1 188 ? -3.973 21.305 -15.165 1.00 73.94 188 ASP A C 1
ATOM 1536 O O . ASP A 1 188 ? -4.627 22.274 -14.771 1.00 73.94 188 ASP A O 1
ATOM 1540 N N . ASP A 1 189 ? -3.025 21.422 -16.101 1.00 69.75 189 ASP A N 1
ATOM 1541 C CA . ASP A 1 189 ? -2.645 22.692 -16.729 1.00 69.75 189 ASP A CA 1
ATOM 1542 C C . ASP A 1 189 ? -3.820 23.303 -17.515 1.00 69.75 189 ASP A C 1
ATOM 1544 O O . ASP A 1 189 ? -4.102 24.497 -17.387 1.00 69.75 189 ASP A O 1
ATOM 1548 N N . ILE A 1 190 ? -4.572 22.490 -18.266 1.00 65.12 190 ILE A N 1
ATOM 1549 C CA . ILE A 1 190 ? -5.772 22.922 -18.999 1.00 65.12 190 ILE A CA 1
ATOM 1550 C C . ILE A 1 190 ? -6.852 23.418 -18.035 1.00 65.12 190 ILE A C 1
ATOM 1552 O O . ILE A 1 190 ? -7.407 24.495 -18.257 1.00 65.12 190 ILE A O 1
ATOM 1556 N N . LYS A 1 191 ? -7.138 22.686 -16.950 1.00 70.19 191 LYS A N 1
ATOM 1557 C CA . LYS A 1 191 ? -8.103 23.130 -15.929 1.00 70.19 191 LYS A CA 1
ATOM 1558 C C . LYS A 1 191 ? -7.662 24.435 -15.278 1.00 70.19 191 LYS A C 1
ATOM 1560 O O . LYS A 1 191 ? -8.476 25.341 -15.122 1.00 70.19 191 LYS A O 1
ATOM 1565 N N . MET A 1 192 ? -6.382 24.564 -14.935 1.00 72.06 192 MET A N 1
ATOM 1566 C CA . MET A 1 192 ? -5.831 25.790 -14.361 1.00 72.06 192 MET A CA 1
ATOM 1567 C C . MET A 1 192 ? -5.973 26.974 -15.326 1.00 72.06 192 MET A C 1
ATOM 1569 O O . MET A 1 192 ? -6.394 28.051 -14.908 1.00 72.06 192 MET A O 1
ATOM 1573 N N . ILE A 1 193 ? -5.660 26.791 -16.613 1.00 67.19 193 ILE A N 1
ATOM 1574 C CA . ILE A 1 193 ? -5.823 27.828 -17.642 1.00 67.19 193 ILE A CA 1
ATOM 1575 C C . ILE A 1 193 ? -7.301 28.187 -17.814 1.00 67.19 193 ILE A C 1
ATOM 1577 O O . ILE A 1 193 ? -7.627 29.370 -17.860 1.00 67.19 193 ILE A O 1
ATOM 1581 N N . TYR A 1 194 ? -8.190 27.196 -17.876 1.00 69.69 194 TYR A N 1
ATOM 1582 C CA . TYR A 1 194 ? -9.632 27.401 -17.996 1.00 69.69 194 TYR A CA 1
ATOM 1583 C C . TYR A 1 194 ? -10.185 28.213 -16.818 1.00 69.69 194 TYR A C 1
ATOM 1585 O O . TYR A 1 194 ? -10.820 29.241 -17.029 1.00 69.69 194 TYR A O 1
ATOM 1593 N N . HIS A 1 195 ? -9.867 27.831 -15.578 1.00 64.62 195 HIS A N 1
ATOM 1594 C CA . HIS A 1 195 ? -10.317 28.554 -14.387 1.00 64.62 195 HIS A CA 1
ATOM 1595 C C . HIS A 1 195 ? -9.692 29.948 -14.252 1.00 64.62 195 HIS A C 1
ATOM 1597 O O . HIS A 1 195 ? -10.371 30.868 -13.809 1.00 64.62 195 HIS A O 1
ATOM 1603 N N . ARG A 1 196 ? -8.435 30.144 -14.679 1.00 60.03 196 ARG A N 1
ATOM 1604 C CA . ARG A 1 196 ? -7.804 31.477 -14.723 1.00 60.03 196 ARG A CA 1
ATOM 1605 C C . ARG A 1 196 ? -8.406 32.384 -15.797 1.00 60.03 196 ARG A C 1
ATOM 1607 O O . ARG A 1 196 ? -8.479 33.588 -15.585 1.00 60.03 196 ARG A O 1
ATOM 1614 N N . LYS A 1 197 ? -8.826 31.824 -16.936 1.00 56.09 197 LYS A N 1
ATOM 1615 C CA . LYS A 1 197 ? -9.509 32.565 -18.008 1.00 56.09 197 LYS A CA 1
ATOM 1616 C C . LYS A 1 197 ? -10.984 32.825 -17.703 1.00 56.09 197 LYS A C 1
ATOM 1618 O O . LYS A 1 197 ? -11.504 33.829 -18.156 1.00 56.09 197 LYS A O 1
ATOM 1623 N N . SER A 1 198 ? -11.633 31.972 -16.911 1.00 51.06 198 SER A N 1
ATOM 1624 C CA . SER A 1 198 ? -13.050 32.089 -16.543 1.00 51.06 198 SER A CA 1
ATOM 1625 C C . SER A 1 198 ? -13.322 33.077 -15.397 1.00 51.06 198 SER A C 1
ATOM 1627 O O . SER A 1 198 ? -14.385 33.012 -14.781 1.00 51.06 198 SER A O 1
ATOM 1629 N N . ASN A 1 199 ? -12.419 34.031 -15.145 1.00 48.53 199 ASN A N 1
ATOM 1630 C CA . ASN A 1 199 ? -12.701 35.232 -14.350 1.00 48.53 199 ASN A CA 1
ATOM 1631 C C . ASN A 1 199 ? -13.555 36.225 -15.179 1.00 48.53 199 ASN A C 1
ATOM 1633 O O . ASN A 1 199 ? -13.262 37.418 -15.251 1.00 48.53 199 ASN A O 1
ATOM 1637 N N . ASN A 1 200 ? -14.580 35.701 -15.862 1.00 48.94 200 ASN A N 1
ATOM 1638 C CA . ASN A 1 200 ? -15.524 36.464 -16.662 1.00 48.94 200 ASN A CA 1
ATOM 1639 C C . ASN A 1 200 ? -16.500 37.139 -15.707 1.00 48.94 200 ASN A C 1
ATOM 1641 O O . ASN A 1 200 ? -17.493 36.558 -15.273 1.00 48.94 200 ASN A O 1
ATOM 1645 N N . HIS A 1 201 ? -16.191 38.388 -15.392 1.00 52.94 201 HIS A N 1
ATOM 1646 C CA . HIS A 1 201 ? -17.168 39.364 -14.949 1.00 52.94 201 HIS A CA 1
ATOM 1647 C C . HIS A 1 201 ? -18.055 39.724 -16.155 1.00 52.94 201 HIS A C 1
ATOM 1649 O O . HIS A 1 201 ? -17.948 40.817 -16.696 1.00 52.94 201 HIS A O 1
ATOM 1655 N N . ASP A 1 202 ? -18.916 38.808 -16.605 1.00 46.50 202 ASP A N 1
ATOM 1656 C CA . ASP A 1 202 ? -20.055 39.198 -17.442 1.00 46.50 202 ASP A CA 1
ATOM 1657 C C . ASP A 1 202 ? -21.155 39.688 -16.502 1.00 46.50 202 ASP A C 1
ATOM 1659 O O . ASP A 1 202 ? -22.117 38.995 -16.175 1.00 46.50 202 ASP A O 1
ATOM 1663 N N . SER A 1 203 ? -20.976 40.916 -16.014 1.00 44.91 203 SER A N 1
ATOM 1664 C CA . SER A 1 203 ? -22.124 41.721 -15.630 1.00 44.91 203 SER A CA 1
ATOM 1665 C C . SER A 1 203 ? -22.853 42.045 -16.927 1.00 44.91 203 SER A C 1
ATOM 1667 O O . SER A 1 203 ? -22.366 42.842 -17.726 1.00 44.91 203 SER A O 1
ATOM 1669 N N . THR A 1 204 ? -23.997 41.407 -17.156 1.00 44.06 204 THR A N 1
ATOM 1670 C CA . THR A 1 204 ? -24.984 41.884 -18.123 1.00 44.06 204 THR A CA 1
ATOM 1671 C C . THR A 1 204 ? -25.266 43.347 -17.805 1.00 44.06 204 THR A C 1
ATOM 1673 O O . THR A 1 204 ? -25.901 43.658 -16.799 1.00 44.06 204 THR A O 1
ATOM 1676 N N . ALA A 1 205 ? -24.742 44.249 -18.634 1.00 47.25 205 ALA A N 1
ATOM 1677 C CA . ALA A 1 205 ? -25.246 45.604 -18.713 1.00 47.25 205 ALA A CA 1
ATOM 1678 C C . ALA A 1 205 ? -26.683 45.489 -19.228 1.00 47.25 205 ALA A C 1
ATOM 1680 O O . ALA A 1 205 ? -26.905 45.248 -20.415 1.00 47.25 205 ALA A O 1
ATOM 1681 N N . GLU A 1 206 ? -27.648 45.556 -18.314 1.00 42.81 206 GLU A N 1
ATOM 1682 C CA . GLU A 1 206 ? -29.019 45.863 -18.690 1.00 42.81 206 GLU A CA 1
ATOM 1683 C C . GLU A 1 206 ? -29.040 47.305 -19.215 1.00 42.81 206 GLU A C 1
ATOM 1685 O O . GLU A 1 206 ? -28.446 48.212 -18.628 1.00 42.81 206 GLU A O 1
ATOM 1690 N N . SER A 1 207 ? -29.634 47.422 -20.400 1.00 42.56 207 SER A N 1
ATOM 1691 C CA . SER A 1 207 ? -29.777 48.586 -21.280 1.00 42.56 207 SER A CA 1
ATOM 1692 C C . SER A 1 207 ? -30.453 49.794 -20.651 1.00 42.56 207 SER A C 1
ATOM 1694 O O . SER A 1 207 ? -31.460 49.564 -19.943 1.00 42.56 207 SER A O 1
#

Radius of gyration: 21.13 Å; chains: 1; bounding box: 53×65×48 Å

Foldseek 3Di:
DVVLVLLLLQLQVQLVVVQVVVCVPPPDGDSVLNVLSLVLLVVLVDHKDKDFADDPPPDDDRSVRIDMDDDDPVSSLSCLVPNLVSQCPGPSFDNVCSNLSSVLSPLVNLLVVQQQDPADDPCCLVCQLVSLVVSLVSQQVCVVRGPSSHPVNCDVVSVCSRPVSSVCCVVPVYCNVVDCVVVVVVVVVVVVVVVVVPPDPPPPPDD

Organism: Mytilus coruscus (NCBI:txid42192)